Protein AF-A0A8S2XAW3-F1 (afdb_monomer_lite)

Foldseek 3Di:
DLFVLLCVLQVHFQKAWFAADDDPPDFFWDDDDCVVVVDPPCCVVVPRTGGRTDIDGALVQLVVFFFDAFQPAQDQQDGPNTGTQWRGCQSVNFRNQASDYPCCVVVVVDVGRPRDDDQFDQDPVQVVQNPDDAHFQPVQLVVCVVVVNDPSNSRSVRRNVSDDDSDDDPCNVVPPDDDPDDDDGHHDDPDPVVSVVSVVVVVVVVVCCVVQVWDWHHHVVLVRVQSVLSGGPPSVPDNDHDTDPGTHD

Radius of gyration: 20.84 Å; chains: 1; bounding box: 46×50×53 Å

pLDDT: mean 81.11, std 12.77, range [35.34, 96.44]

InterPro domains:
  IPR004308 Glutamate-cysteine ligase catalytic subunit [PF03074] (70-187)
  IPR004308 Glutamate-cysteine ligase catalytic subunit [PTHR11164] (70-187)
  IPR014746 Glutamine synthetase/guanido kinase, catalytic domain [SSF55931] (69-234)

Sequence (249 aa):
FLNKNVIERRQSKVSANVPIMKDFNTKDTFTDDFSSYGIENWQNYLLNLRDNYIHLDSSSISWGCCCLQLSLTTACPIWRGYLSNVDRRWNILSQTTDDRTKEEIENNVLHSSRYSSVSCYLSQTSQIYNDIKINIDHEVYQTLINNDCPEGVDRHFAHLFLRDPLYVTDEQVYPTGDDPSATYAFEFQITYFENAAFTVFLSLLTRAILSYKIDLRMSISLVNQNMERAQIRSTIQQSKFHFPTTIFH

Structure (mmCIF, N/CA/C/O backbone):
data_AF-A0A8S2XAW3-F1
#
_entry.id   AF-A0A8S2XAW3-F1
#
loop_
_atom_site.group_PDB
_atom_site.id
_atom_site.type_symbol
_atom_site.label_atom_id
_atom_site.label_alt_id
_atom_site.label_comp_id
_atom_site.label_asym_id
_atom_site.label_entity_id
_atom_site.label_seq_id
_atom_site.pdbx_PDB_ins_code
_atom_site.Cartn_x
_atom_site.Cartn_y
_atom_site.Cartn_z
_atom_site.occupancy
_atom_site.B_iso_or_equiv
_atom_site.auth_seq_id
_atom_site.auth_comp_id
_atom_site.auth_asym_id
_atom_site.auth_atom_id
_atom_site.pdbx_PDB_model_num
ATOM 1 N N . PHE A 1 1 ? -0.718 16.723 -14.297 1.00 72.50 1 PHE A N 1
ATOM 2 C CA . PHE A 1 1 ? -0.659 17.375 -12.974 1.00 72.50 1 PHE A CA 1
ATOM 3 C C . PHE A 1 1 ? -0.003 16.462 -11.948 1.00 72.50 1 PHE A C 1
ATOM 5 O O . PHE A 1 1 ? 1.206 16.556 -11.828 1.00 72.50 1 PHE A O 1
ATOM 12 N N . LEU A 1 2 ? -0.700 15.497 -11.333 1.00 76.06 2 LEU A N 1
ATOM 13 C CA . LEU A 1 2 ? -0.181 14.731 -10.183 1.00 76.06 2 LEU A CA 1
ATOM 14 C C . LEU A 1 2 ? 1.255 14.161 -10.325 1.00 76.06 2 LEU A C 1
ATOM 16 O O . LEU A 1 2 ? 2.067 14.390 -9.439 1.00 76.06 2 LEU A O 1
ATOM 20 N N . ASN A 1 3 ? 1.620 13.508 -11.442 1.00 80.25 3 ASN A N 1
ATOM 21 C CA . ASN A 1 3 ? 2.993 12.993 -11.662 1.00 80.25 3 ASN A CA 1
ATOM 22 C C . ASN A 1 3 ? 4.065 14.103 -11.636 1.00 80.25 3 ASN A C 1
ATOM 24 O O . ASN A 1 3 ? 5.153 13.906 -11.108 1.00 80.25 3 ASN A O 1
ATOM 28 N N . LYS A 1 4 ? 3.751 15.282 -12.191 1.00 84.81 4 LYS A N 1
ATOM 29 C CA . LYS A 1 4 ? 4.641 16.451 -12.173 1.00 84.81 4 LYS A CA 1
ATOM 30 C C . LYS A 1 4 ? 4.826 16.937 -10.733 1.00 84.81 4 LYS A C 1
ATOM 32 O O . LYS A 1 4 ? 5.956 17.064 -10.285 1.00 84.81 4 LYS A O 1
ATOM 37 N N . ASN A 1 5 ? 3.725 17.099 -10.003 1.00 87.69 5 ASN A N 1
ATOM 38 C CA . ASN A 1 5 ? 3.726 17.616 -8.636 1.00 87.69 5 ASN A CA 1
ATOM 39 C C . ASN A 1 5 ? 4.442 16.659 -7.656 1.00 87.69 5 ASN A C 1
ATOM 41 O O . ASN A 1 5 ? 5.155 17.124 -6.773 1.00 87.69 5 ASN A O 1
ATOM 45 N N . VAL A 1 6 ? 4.329 15.333 -7.847 1.00 88.38 6 VAL A N 1
ATOM 46 C CA . VAL A 1 6 ? 5.141 14.330 -7.124 1.00 88.38 6 VAL A CA 1
ATOM 47 C C . VAL A 1 6 ? 6.634 14.563 -7.370 1.00 88.38 6 VAL A C 1
ATOM 49 O O . VAL A 1 6 ? 7.395 14.645 -6.414 1.00 88.38 6 VAL A O 1
ATOM 52 N N . ILE A 1 7 ? 7.057 14.684 -8.634 1.00 88.25 7 ILE A N 1
ATOM 53 C CA . ILE A 1 7 ? 8.473 14.855 -9.005 1.00 88.25 7 ILE A CA 1
ATOM 54 C C . ILE A 1 7 ? 9.030 16.190 -8.488 1.00 88.25 7 ILE A C 1
ATOM 56 O O . ILE A 1 7 ? 10.146 16.224 -7.970 1.00 88.25 7 ILE A O 1
ATOM 60 N N . GLU A 1 8 ? 8.252 17.270 -8.597 1.00 90.81 8 GLU A N 1
ATOM 61 C CA . GLU A 1 8 ? 8.615 18.598 -8.092 1.00 90.81 8 GLU A CA 1
ATOM 62 C C . GLU A 1 8 ? 8.743 18.597 -6.566 1.00 90.81 8 GLU A C 1
ATOM 64 O O . GLU A 1 8 ? 9.782 19.012 -6.059 1.00 90.81 8 GLU A O 1
ATOM 69 N N . ARG A 1 9 ? 7.770 18.047 -5.822 1.00 92.44 9 ARG A N 1
ATOM 70 C CA . ARG A 1 9 ? 7.875 17.915 -4.357 1.00 92.44 9 ARG A CA 1
ATOM 71 C C . ARG A 1 9 ? 9.089 17.075 -3.953 1.00 92.44 9 ARG A C 1
ATOM 73 O O . ARG A 1 9 ? 9.882 17.498 -3.119 1.00 92.44 9 ARG A O 1
ATOM 80 N N . ARG A 1 10 ? 9.261 15.907 -4.578 1.00 91.00 10 ARG A N 1
ATOM 81 C CA . ARG A 1 10 ? 10.338 14.943 -4.293 1.00 91.00 10 ARG A CA 1
ATOM 82 C C . ARG A 1 10 ? 11.734 15.449 -4.701 1.00 91.00 10 ARG A C 1
ATOM 84 O O . ARG A 1 10 ? 12.735 14.807 -4.371 1.00 91.00 10 ARG A O 1
ATOM 91 N N . GLN A 1 11 ? 11.822 16.545 -5.466 1.00 90.19 11 GLN A N 1
ATOM 92 C CA . GLN A 1 11 ? 13.054 17.069 -6.083 1.00 90.19 11 GLN A CA 1
ATOM 93 C C . GLN A 1 11 ? 13.818 16.018 -6.919 1.00 90.19 11 GLN A C 1
ATOM 95 O O . GLN A 1 11 ? 15.031 16.093 -7.115 1.00 90.19 11 GLN A O 1
ATOM 100 N N . SER A 1 12 ? 13.121 14.972 -7.369 1.00 87.50 12 SER A N 1
ATOM 101 C CA . SER A 1 12 ? 13.689 13.823 -8.075 1.00 87.50 12 SER A CA 1
ATOM 102 C C . SER A 1 12 ? 12.580 12.972 -8.689 1.00 87.50 12 SER A C 1
ATOM 104 O O . SER A 1 12 ? 11.421 13.045 -8.280 1.00 87.50 12 SER A O 1
ATOM 106 N N . LYS A 1 13 ? 12.921 12.123 -9.665 1.00 86.44 13 LYS A N 1
ATOM 107 C CA . LYS A 1 13 ? 11.990 11.081 -10.110 1.00 86.44 13 LYS A CA 1
ATOM 108 C C . LYS A 1 13 ? 11.718 10.082 -8.984 1.00 86.44 13 LYS A C 1
ATOM 110 O O . LYS A 1 13 ? 12.584 9.792 -8.154 1.00 86.44 13 LYS A O 1
ATOM 115 N N . VAL A 1 14 ? 10.519 9.512 -9.008 1.00 88.69 14 VAL A N 1
ATOM 116 C CA . VAL A 1 14 ? 10.217 8.286 -8.265 1.00 88.69 14 VAL A CA 1
ATOM 117 C C . VAL A 1 14 ? 11.086 7.143 -8.794 1.00 88.69 14 VAL A C 1
ATOM 119 O O . VAL A 1 14 ? 11.523 7.159 -9.944 1.00 88.69 14 VAL A O 1
ATOM 122 N N . SER A 1 15 ? 11.366 6.155 -7.952 1.00 88.12 15 SER A N 1
ATOM 123 C CA . SER A 1 15 ? 12.200 5.011 -8.317 1.00 88.12 15 SER A CA 1
ATOM 124 C C . SER A 1 15 ? 11.648 3.775 -7.629 1.00 88.12 15 SER A C 1
ATOM 126 O O . SER A 1 15 ? 11.735 3.656 -6.407 1.00 88.12 15 SER A O 1
ATOM 128 N N . ALA A 1 16 ? 11.058 2.875 -8.410 1.00 89.50 16 ALA A N 1
ATOM 129 C CA . ALA A 1 16 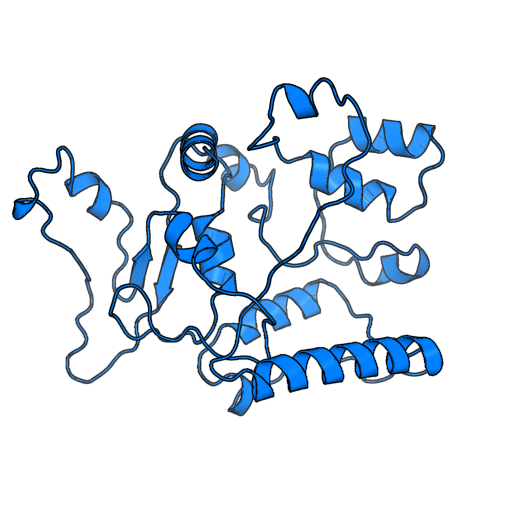? 10.613 1.575 -7.940 1.00 89.50 16 ALA A CA 1
ATOM 130 C C . ALA A 1 16 ? 11.467 0.474 -8.563 1.00 89.50 16 ALA A C 1
ATOM 132 O O . ALA A 1 16 ? 11.720 0.465 -9.767 1.00 89.50 16 ALA A O 1
ATOM 133 N N . ASN A 1 17 ? 11.906 -0.459 -7.723 1.00 89.25 17 ASN A N 1
ATOM 134 C CA . ASN A 1 17 ? 12.738 -1.582 -8.129 1.00 89.25 17 ASN A CA 1
ATOM 135 C C . ASN A 1 17 ? 11.952 -2.878 -7.923 1.00 89.25 17 ASN A C 1
ATOM 137 O O . ASN A 1 17 ? 11.672 -3.266 -6.788 1.00 89.25 17 ASN A O 1
ATOM 141 N N . VAL A 1 18 ? 11.584 -3.543 -9.019 1.00 89.44 18 VAL A N 1
ATOM 142 C CA . VAL A 1 18 ? 10.809 -4.793 -8.992 1.00 89.44 18 VAL A CA 1
ATOM 143 C C . VAL A 1 18 ? 11.758 -5.980 -9.163 1.00 89.44 18 VAL A C 1
ATOM 145 O O . VAL A 1 18 ? 12.447 -6.023 -10.180 1.00 89.44 18 VAL A O 1
ATOM 148 N N . PRO A 1 19 ? 11.834 -6.945 -8.228 1.00 90.19 19 PRO A N 1
ATOM 149 C CA . PRO A 1 19 ? 12.707 -8.108 -8.385 1.00 90.19 19 PRO A CA 1
ATOM 150 C C . PRO A 1 19 ? 12.375 -8.873 -9.671 1.00 90.19 19 PRO A C 1
ATOM 152 O O . PRO A 1 19 ? 11.212 -9.224 -9.883 1.00 90.19 19 PRO A O 1
ATOM 155 N N . ILE A 1 20 ? 13.364 -9.157 -10.523 1.00 90.06 20 ILE A N 1
ATOM 156 C CA . ILE A 1 20 ? 13.131 -9.926 -11.754 1.00 90.06 20 ILE A CA 1
ATOM 157 C C . ILE A 1 20 ? 13.078 -11.435 -11.478 1.00 90.06 20 ILE A C 1
ATOM 159 O O . ILE A 1 20 ? 13.762 -11.945 -10.587 1.00 90.06 20 ILE A O 1
ATOM 163 N N . MET A 1 21 ? 12.290 -12.177 -12.258 1.00 89.19 21 MET A N 1
ATOM 164 C CA . MET A 1 21 ? 12.351 -13.635 -12.261 1.00 89.19 21 MET A CA 1
ATOM 165 C C . MET A 1 21 ? 13.637 -14.118 -12.939 1.00 89.19 21 MET A C 1
ATOM 167 O O . MET A 1 21 ? 13.888 -13.833 -14.111 1.00 89.19 21 MET A O 1
ATOM 171 N N . LYS A 1 22 ? 14.434 -14.906 -12.213 1.00 89.81 22 LYS A N 1
ATOM 172 C CA . LYS A 1 22 ? 15.586 -15.613 -12.776 1.00 89.81 22 LYS A CA 1
ATOM 173 C C . LYS A 1 22 ? 15.155 -16.896 -13.480 1.00 89.81 22 LYS A C 1
ATOM 175 O O . LYS A 1 22 ? 14.466 -17.730 -12.900 1.00 89.81 22 LYS A O 1
ATOM 180 N N . ASP A 1 23 ? 15.600 -17.008 -14.722 1.00 90.31 23 ASP A N 1
ATOM 181 C CA . ASP A 1 23 ? 15.455 -18.125 -15.650 1.00 90.31 23 ASP A CA 1
ATOM 182 C C . ASP A 1 23 ? 16.822 -18.339 -16.342 1.00 90.31 23 ASP A C 1
ATOM 184 O O . ASP A 1 23 ? 17.732 -17.520 -16.173 1.00 90.31 23 ASP A O 1
ATOM 188 N N . PHE A 1 24 ? 16.988 -19.409 -17.123 1.00 90.88 24 PHE A N 1
ATOM 189 C CA . PHE A 1 24 ? 18.272 -19.882 -17.671 1.00 90.88 24 PHE A CA 1
ATOM 190 C C . PHE A 1 24 ? 19.115 -18.825 -18.406 1.00 90.88 24 PHE A C 1
ATOM 192 O O . PHE A 1 24 ? 20.333 -18.965 -18.475 1.00 90.88 24 PHE A O 1
ATOM 199 N N . ASN A 1 25 ? 18.483 -17.791 -18.971 1.00 91.12 25 ASN A N 1
ATOM 200 C CA . ASN A 1 25 ? 19.144 -16.716 -19.718 1.00 91.12 25 ASN A CA 1
ATOM 201 C C . ASN A 1 25 ? 18.688 -15.308 -19.269 1.00 91.12 25 ASN A C 1
ATOM 203 O O . ASN A 1 25 ? 18.765 -14.345 -20.036 1.00 91.12 25 ASN A O 1
ATOM 207 N N . THR A 1 26 ? 18.170 -15.168 -18.042 1.00 87.56 26 THR A N 1
ATOM 208 C CA . THR A 1 26 ? 17.819 -13.850 -17.493 1.00 87.56 26 THR A CA 1
ATOM 209 C C . THR A 1 26 ? 19.094 -13.069 -17.186 1.00 87.56 26 THR A C 1
ATOM 211 O O . THR A 1 26 ? 19.856 -13.455 -16.302 1.00 87.56 26 THR A O 1
ATOM 214 N N . LYS A 1 27 ? 19.295 -11.933 -17.866 1.00 84.81 27 LYS A N 1
ATOM 215 C CA . LYS A 1 27 ? 20.404 -11.002 -17.594 1.00 84.81 27 LYS A CA 1
ATOM 216 C C . LYS A 1 27 ? 20.393 -10.511 -16.135 1.00 84.81 27 LYS A C 1
ATOM 218 O O . LYS A 1 27 ? 19.372 -10.569 -15.447 1.00 84.81 27 LYS A O 1
ATOM 223 N N . ASP A 1 28 ? 21.529 -10.019 -15.655 1.00 81.25 28 ASP A N 1
ATOM 224 C CA . ASP A 1 28 ? 21.619 -9.414 -14.320 1.00 81.25 28 ASP A CA 1
ATOM 225 C C . ASP A 1 28 ? 21.231 -7.934 -14.368 1.00 81.25 28 ASP A C 1
ATOM 227 O O . ASP A 1 28 ? 20.280 -7.529 -13.699 1.00 81.25 28 ASP A O 1
ATOM 231 N N . THR A 1 29 ? 21.882 -7.149 -15.225 1.00 75.06 29 THR A N 1
ATOM 232 C CA . THR A 1 29 ? 21.566 -5.730 -15.429 1.00 75.06 29 THR A CA 1
ATOM 233 C C . THR A 1 29 ? 20.588 -5.536 -16.591 1.00 75.06 29 THR A C 1
ATOM 235 O O . THR A 1 29 ? 20.800 -6.055 -17.691 1.00 75.06 29 THR A O 1
ATOM 238 N N . PHE A 1 30 ? 19.546 -4.732 -16.369 1.00 70.12 30 PHE A N 1
ATOM 239 C CA . PHE A 1 30 ? 18.600 -4.296 -17.399 1.00 70.12 30 PHE A CA 1
ATOM 240 C C . PHE A 1 30 ? 18.800 -2.809 -17.664 1.00 70.12 30 PHE A C 1
ATOM 242 O O . PHE A 1 30 ? 18.294 -1.960 -16.934 1.00 70.12 30 PHE A O 1
ATOM 249 N N . THR A 1 31 ? 19.579 -2.510 -18.700 1.00 69.38 31 THR A N 1
ATOM 250 C CA . THR A 1 31 ? 19.738 -1.165 -19.252 1.00 69.38 31 THR A CA 1
ATOM 251 C C . THR A 1 31 ? 18.953 -1.052 -20.552 1.00 69.38 31 THR A C 1
ATOM 253 O O . THR A 1 31 ? 18.887 -1.996 -21.341 1.00 69.38 31 THR A O 1
ATOM 256 N N . ASP A 1 32 ? 18.397 0.128 -20.795 1.00 67.94 32 ASP A N 1
ATOM 257 C CA . ASP A 1 32 ? 17.846 0.506 -22.089 1.00 67.94 32 ASP A CA 1
ATOM 258 C C . ASP A 1 32 ? 18.767 1.551 -22.714 1.00 67.94 32 ASP A C 1
ATOM 260 O O . ASP A 1 32 ? 19.126 2.540 -22.069 1.00 67.94 32 ASP A O 1
ATOM 264 N N . ASP A 1 33 ? 19.149 1.340 -23.971 1.00 69.88 33 ASP A N 1
ATOM 265 C CA . ASP A 1 33 ? 19.891 2.340 -24.729 1.00 69.88 33 ASP A CA 1
ATOM 266 C C . ASP A 1 33 ? 18.919 3.341 -25.365 1.00 69.88 33 ASP A C 1
ATOM 268 O O . ASP A 1 33 ? 18.385 3.147 -26.462 1.00 69.88 33 ASP A O 1
ATOM 272 N N . PHE A 1 34 ? 18.690 4.434 -24.643 1.00 73.75 34 PHE A N 1
ATOM 273 C CA . PHE A 1 34 ? 17.835 5.525 -25.093 1.00 73.75 34 PHE A CA 1
ATOM 274 C C . PHE A 1 34 ? 18.527 6.499 -26.063 1.00 73.75 34 PHE A C 1
ATOM 276 O O . PHE A 1 34 ? 17.873 7.435 -26.529 1.00 73.75 34 PHE A O 1
ATOM 283 N N . SER A 1 35 ? 19.807 6.295 -26.413 1.00 75.00 35 SER A N 1
ATOM 284 C CA . SER A 1 35 ? 20.525 7.171 -27.357 1.00 75.00 35 SER A CA 1
ATOM 285 C C . SER A 1 35 ? 19.816 7.270 -28.715 1.00 75.00 35 SER A C 1
ATOM 287 O O . SER A 1 35 ? 19.731 8.349 -29.302 1.00 75.00 35 SER A O 1
ATOM 289 N N . SER A 1 36 ? 19.210 6.164 -29.153 1.00 75.94 36 SER A N 1
ATOM 290 C CA . SER A 1 36 ? 18.411 6.046 -30.379 1.00 75.94 36 SER A CA 1
ATOM 291 C C . SER A 1 36 ? 17.129 6.895 -30.403 1.00 75.94 36 SER A C 1
ATOM 293 O O . SER A 1 36 ? 16.606 7.163 -31.482 1.00 75.94 36 SER A O 1
ATOM 295 N N . TYR A 1 37 ? 16.639 7.358 -29.247 1.00 76.31 37 TYR A N 1
ATOM 296 C CA . TYR A 1 37 ? 15.411 8.157 -29.122 1.00 76.31 37 TYR A CA 1
ATOM 297 C C . TYR A 1 37 ? 15.671 9.669 -29.002 1.00 76.31 37 TYR A C 1
ATOM 299 O O . TYR A 1 37 ? 14.725 10.434 -28.826 1.00 76.31 37 TYR A O 1
ATOM 307 N N . GLY A 1 38 ? 16.932 10.117 -29.072 1.00 76.19 38 GLY A N 1
ATOM 308 C CA . GLY A 1 38 ? 17.282 11.543 -29.002 1.00 76.19 38 GLY A CA 1
ATOM 309 C C . GLY A 1 38 ? 17.002 12.205 -27.645 1.00 76.19 38 GLY A C 1
ATOM 310 O O . GLY A 1 38 ? 16.865 13.423 -27.574 1.00 76.19 38 GLY A O 1
ATOM 311 N N . ILE A 1 39 ? 16.891 11.419 -26.569 1.00 75.06 39 ILE A N 1
ATOM 312 C CA . ILE A 1 39 ? 16.600 11.923 -25.222 1.00 75.06 39 ILE A CA 1
ATOM 313 C C . ILE A 1 39 ? 17.877 12.518 -24.612 1.00 75.06 39 ILE A C 1
ATOM 315 O O . ILE A 1 39 ? 18.838 11.801 -24.328 1.00 75.06 39 ILE A O 1
ATOM 319 N N . GLU A 1 40 ? 17.884 13.829 -24.366 1.00 74.69 40 GLU A N 1
ATOM 320 C CA . GLU A 1 40 ? 18.975 14.484 -23.638 1.00 74.69 40 GLU A CA 1
ATOM 321 C C . GLU A 1 40 ? 19.095 13.955 -22.201 1.00 74.69 40 GLU A C 1
ATOM 323 O O . GLU A 1 40 ? 18.100 13.686 -21.524 1.00 74.69 40 GLU A O 1
ATOM 328 N N . ASN A 1 41 ? 20.334 13.833 -21.716 1.00 73.81 41 ASN A N 1
ATOM 329 C CA . ASN A 1 41 ? 20.660 13.350 -20.369 1.00 73.81 41 ASN A CA 1
ATOM 330 C C . ASN A 1 41 ? 20.061 11.970 -20.024 1.00 73.81 41 ASN A C 1
ATOM 332 O O . ASN A 1 41 ? 19.798 11.674 -18.855 1.00 73.81 41 ASN A O 1
ATOM 336 N N . TRP A 1 42 ? 19.857 11.098 -21.020 1.00 73.38 42 TRP A N 1
ATOM 337 C CA . TRP A 1 42 ? 19.308 9.755 -20.810 1.00 73.38 42 TRP A CA 1
ATOM 338 C C . TRP A 1 42 ? 20.147 8.885 -19.855 1.00 73.38 42 TRP A C 1
ATOM 340 O O . TRP A 1 42 ? 19.617 7.981 -19.214 1.00 73.38 42 TRP A O 1
ATOM 350 N N . GLN A 1 43 ? 21.431 9.197 -19.669 1.00 74.81 43 GLN A N 1
ATOM 351 C CA . GLN A 1 43 ? 22.295 8.540 -18.686 1.00 74.81 43 GLN A CA 1
ATOM 352 C C . GLN A 1 43 ? 21.789 8.720 -17.243 1.00 74.81 43 GLN A C 1
ATOM 354 O O . GLN A 1 43 ? 22.025 7.856 -16.403 1.00 74.81 43 GLN A O 1
ATOM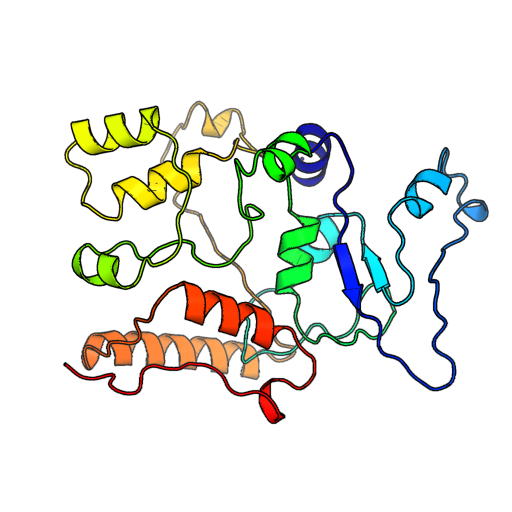 359 N N . ASN A 1 44 ? 21.018 9.777 -16.948 1.00 74.19 44 ASN A N 1
ATOM 360 C CA . ASN A 1 44 ? 20.409 9.974 -15.627 1.00 74.19 44 ASN A CA 1
ATOM 361 C C . ASN A 1 44 ? 19.376 8.889 -15.274 1.00 74.19 44 ASN A C 1
ATOM 363 O O . ASN A 1 44 ? 19.106 8.662 -14.095 1.00 74.19 44 ASN A O 1
ATOM 367 N N . TYR A 1 45 ? 18.826 8.185 -16.270 1.00 68.75 45 TYR A N 1
ATOM 368 C CA . TYR A 1 45 ? 17.944 7.035 -16.056 1.00 68.75 45 TYR A CA 1
ATOM 369 C C . TYR A 1 45 ? 18.725 5.812 -15.544 1.00 68.75 45 TYR A C 1
ATOM 371 O O . TYR A 1 45 ? 18.153 4.960 -14.872 1.00 68.75 45 TYR A O 1
ATOM 379 N N . LEU A 1 46 ? 20.042 5.753 -15.789 1.00 72.06 46 LEU A N 1
ATOM 380 C CA . LEU A 1 46 ? 20.908 4.665 -15.332 1.00 72.06 46 LEU A CA 1
ATOM 381 C C . LEU A 1 46 ? 21.270 4.776 -13.839 1.00 72.06 46 LEU A C 1
ATOM 383 O O . LEU A 1 46 ? 21.556 3.766 -13.204 1.00 72.06 46 LEU A O 1
ATOM 387 N N . LEU A 1 47 ? 21.220 5.984 -13.258 1.00 74.56 47 LEU A N 1
ATOM 388 C CA . LEU A 1 47 ? 21.676 6.275 -11.886 1.00 74.56 47 LEU A CA 1
ATOM 389 C C . LEU A 1 47 ? 20.943 5.489 -10.788 1.00 74.56 47 LEU A C 1
ATOM 391 O O . LEU A 1 47 ? 21.475 5.321 -9.694 1.00 74.56 47 LEU A O 1
ATOM 395 N N . ASN A 1 48 ? 19.714 5.050 -11.062 1.00 76.25 48 ASN A N 1
ATOM 396 C CA . ASN A 1 48 ? 18.863 4.341 -10.107 1.00 76.25 48 ASN A CA 1
ATOM 397 C C . ASN A 1 48 ? 18.695 2.848 -10.431 1.00 76.25 48 ASN A C 1
ATOM 399 O O . ASN A 1 48 ? 17.935 2.168 -9.736 1.00 76.25 48 ASN A O 1
ATOM 403 N N . LEU A 1 49 ? 19.375 2.343 -11.467 1.00 80.50 49 LEU A N 1
ATOM 404 C CA . LEU A 1 49 ? 19.330 0.929 -11.822 1.00 80.50 49 LEU A CA 1
ATOM 405 C C . LEU A 1 49 ? 19.981 0.073 -10.734 1.00 80.50 49 LEU A C 1
ATOM 407 O O . LEU A 1 49 ? 20.954 0.467 -10.090 1.00 80.50 49 LEU A O 1
ATOM 411 N N . ARG A 1 50 ? 19.434 -1.127 -10.548 1.00 85.06 50 ARG A N 1
ATOM 412 C CA . ARG A 1 50 ? 19.960 -2.143 -9.638 1.00 85.06 50 ARG A CA 1
ATOM 413 C C . ARG A 1 50 ? 19.979 -3.479 -10.355 1.00 85.06 50 ARG A C 1
ATOM 415 O O . ARG A 1 50 ? 18.973 -3.873 -10.946 1.00 85.06 50 ARG A O 1
ATOM 422 N N . ASP A 1 51 ? 21.093 -4.192 -10.260 1.00 87.94 51 ASP A N 1
ATOM 423 C CA . ASP A 1 51 ? 21.192 -5.541 -10.808 1.00 87.94 51 ASP A CA 1
ATOM 424 C C . ASP A 1 51 ? 20.124 -6.445 -10.193 1.00 87.94 51 ASP A C 1
ATOM 426 O O . ASP A 1 51 ? 19.914 -6.455 -8.977 1.00 87.94 51 ASP A O 1
ATOM 430 N N . ASN A 1 52 ? 19.482 -7.246 -11.042 1.00 89.00 52 ASN A N 1
ATOM 431 C CA . ASN A 1 52 ? 18.372 -8.146 -10.727 1.00 89.00 52 ASN A CA 1
ATOM 432 C C . ASN A 1 52 ? 17.022 -7.455 -10.456 1.00 89.00 52 ASN A C 1
ATOM 434 O O . ASN A 1 52 ? 16.087 -8.114 -9.990 1.00 89.00 52 ASN A O 1
ATOM 438 N N . TYR A 1 53 ? 16.884 -6.166 -10.786 1.00 89.88 53 TYR A N 1
ATOM 439 C CA . TYR A 1 53 ? 15.619 -5.437 -10.687 1.00 89.88 53 TYR A CA 1
ATOM 440 C C . TYR A 1 53 ? 15.192 -4.823 -12.024 1.00 89.88 53 TYR A C 1
ATOM 442 O O . TYR A 1 53 ? 15.992 -4.275 -12.778 1.00 89.88 53 TYR A O 1
ATOM 450 N N . ILE A 1 54 ? 13.887 -4.870 -12.279 1.00 88.25 54 ILE A N 1
ATOM 451 C CA . ILE A 1 54 ? 13.212 -4.075 -13.300 1.00 88.25 54 ILE A CA 1
ATOM 452 C C . ILE A 1 54 ? 12.996 -2.689 -12.686 1.00 88.25 54 ILE A C 1
ATOM 454 O O . ILE A 1 54 ? 12.270 -2.550 -11.697 1.00 88.25 54 ILE A O 1
ATOM 458 N N . HIS A 1 55 ? 13.646 -1.670 -13.245 1.00 88.31 55 HIS A N 1
ATOM 459 C CA . HIS A 1 55 ? 13.505 -0.287 -12.790 1.00 88.31 55 HIS A CA 1
ATOM 460 C C . HIS A 1 55 ? 12.297 0.398 -13.436 1.00 88.31 55 HIS A C 1
ATOM 462 O O . HIS A 1 55 ? 12.069 0.260 -14.642 1.00 88.31 55 HIS A O 1
ATOM 468 N N . LEU A 1 56 ? 11.530 1.125 -12.620 1.00 87.12 56 LEU A N 1
ATOM 469 C CA . LEU A 1 56 ? 10.347 1.891 -13.012 1.00 87.12 56 LEU A CA 1
ATOM 470 C C . LEU A 1 56 ? 10.449 3.310 -12.422 1.00 87.12 56 LEU A C 1
ATOM 472 O O . LEU A 1 56 ? 10.592 3.469 -11.208 1.00 87.12 56 LEU A O 1
ATOM 476 N N . ASP A 1 57 ? 10.347 4.340 -13.265 1.00 84.94 57 ASP A N 1
ATOM 477 C CA . ASP A 1 57 ? 10.678 5.736 -12.921 1.00 84.94 57 ASP A CA 1
ATOM 478 C C . ASP A 1 57 ? 9.489 6.721 -13.005 1.00 84.94 57 ASP A C 1
ATOM 480 O O . ASP A 1 57 ? 9.675 7.940 -12.986 1.00 84.94 57 ASP A O 1
ATOM 484 N N . SER A 1 58 ? 8.258 6.206 -13.115 1.00 82.94 58 SER A N 1
ATOM 485 C CA . SER A 1 58 ? 7.047 6.998 -13.375 1.00 82.94 58 SER A CA 1
ATOM 486 C C . SER A 1 58 ? 5.847 6.517 -12.557 1.00 82.94 58 SER A C 1
ATOM 488 O O . SER A 1 58 ? 5.491 5.338 -12.600 1.00 82.94 58 SER A O 1
ATOM 490 N N . SER A 1 59 ? 5.155 7.443 -11.880 1.00 77.81 59 SER A N 1
ATOM 491 C CA . SER A 1 59 ? 3.930 7.160 -11.110 1.00 77.81 59 SER A CA 1
ATOM 492 C C . SER A 1 59 ? 2.795 6.598 -11.969 1.00 77.81 59 SER A C 1
ATOM 494 O O . SER A 1 59 ? 1.979 5.801 -11.503 1.00 77.81 59 SER A O 1
ATOM 496 N N . SER A 1 60 ? 2.782 6.954 -13.257 1.00 74.81 60 SER A N 1
ATOM 497 C CA . SER A 1 60 ? 1.771 6.507 -14.224 1.00 74.81 60 SER A CA 1
ATOM 498 C C . SER A 1 60 ? 1.739 4.984 -14.385 1.00 74.81 60 SER A C 1
ATOM 500 O O . SER A 1 60 ? 0.680 4.427 -14.658 1.00 74.81 60 SER A O 1
ATOM 502 N N . ILE A 1 61 ? 2.876 4.305 -14.175 1.00 73.44 61 ILE A N 1
ATOM 503 C CA . ILE A 1 61 ? 2.995 2.846 -14.308 1.00 73.44 61 ILE A CA 1
ATOM 504 C C . ILE A 1 61 ? 2.104 2.125 -13.285 1.00 73.44 61 ILE A C 1
ATOM 506 O O . ILE A 1 61 ? 1.505 1.108 -13.616 1.00 73.44 61 ILE A O 1
ATOM 510 N N . SER A 1 62 ? 1.953 2.681 -12.078 1.00 69.12 62 SER A N 1
ATOM 511 C CA . SER A 1 62 ? 1.144 2.072 -11.011 1.00 69.12 62 SER A CA 1
ATOM 512 C C . SER A 1 62 ? -0.265 2.644 -10.892 1.00 69.12 62 SER A C 1
ATOM 514 O O . SER A 1 62 ? -1.163 1.944 -10.420 1.00 69.12 62 SER A O 1
ATOM 516 N N . TRP A 1 63 ? -0.486 3.892 -11.320 1.00 66.12 63 TRP A N 1
ATOM 517 C CA . TRP A 1 63 ? -1.839 4.443 -11.475 1.00 66.12 63 TRP A CA 1
ATOM 518 C C . TRP A 1 63 ? -2.592 3.809 -12.653 1.00 66.12 63 TRP A C 1
ATOM 520 O O . TRP A 1 63 ? -3.814 3.724 -12.608 1.00 66.12 63 TRP A O 1
ATOM 530 N N . GLY A 1 64 ? -1.879 3.296 -13.663 1.00 58.50 64 GLY A N 1
ATOM 531 C CA . GLY A 1 64 ? -2.459 2.492 -14.742 1.00 58.50 64 GLY A CA 1
ATOM 532 C C . GLY A 1 64 ? -2.914 1.083 -14.328 1.00 58.50 64 GLY A C 1
ATOM 533 O O . GLY A 1 64 ? -3.573 0.405 -15.113 1.00 58.50 64 GLY A O 1
ATOM 534 N N . CYS A 1 65 ? -2.596 0.617 -13.114 1.00 64.75 65 CYS A N 1
ATOM 535 C CA . CYS A 1 65 ? -3.025 -0.700 -12.641 1.00 64.75 65 CYS A CA 1
ATOM 536 C C . CYS A 1 65 ? -4.485 -0.681 -12.142 1.00 64.75 65 CYS A C 1
ATOM 538 O O . CYS A 1 65 ? -4.802 -0.071 -11.118 1.00 64.75 65 CYS A O 1
ATOM 540 N N . CYS A 1 66 ? -5.358 -1.404 -12.848 1.00 56.44 66 CYS A N 1
ATOM 541 C CA . CYS A 1 66 ? -6.789 -1.573 -12.556 1.00 56.44 66 CYS A CA 1
ATOM 542 C C . CYS A 1 66 ? -7.071 -2.441 -11.304 1.00 56.44 66 CYS A C 1
ATOM 544 O O . CYS A 1 66 ? -6.180 -3.125 -10.810 1.00 56.44 66 CYS A O 1
ATOM 546 N N . CYS A 1 67 ? -8.299 -2.400 -10.750 1.00 58.59 67 CYS A N 1
ATOM 547 C CA . CYS A 1 67 ? -8.476 -2.095 -9.326 1.00 58.59 67 CYS A CA 1
ATOM 548 C C . CYS A 1 67 ? -9.591 -2.736 -8.377 1.00 58.59 67 CYS A C 1
ATOM 550 O O . CYS A 1 67 ? -10.365 -1.963 -7.820 1.00 58.59 67 CYS A O 1
ATOM 552 N N . LEU A 1 68 ? -9.624 -4.049 -8.008 1.00 49.81 68 LEU A N 1
ATOM 553 C CA . LEU A 1 68 ? -10.489 -4.688 -6.946 1.00 49.81 68 LEU A CA 1
ATOM 554 C C . LEU A 1 68 ? -9.929 -5.336 -5.606 1.00 49.81 68 LEU A C 1
ATOM 556 O O . LEU A 1 68 ? -10.614 -5.144 -4.605 1.00 49.81 68 LEU A O 1
ATOM 560 N N . GLN A 1 69 ? -8.761 -6.013 -5.444 1.00 50.31 69 GLN A N 1
ATOM 561 C CA . GLN A 1 69 ? -8.215 -6.400 -4.080 1.00 50.31 69 GLN A CA 1
ATOM 562 C C . GLN A 1 69 ? -6.681 -6.713 -4.006 1.00 50.31 69 GLN A C 1
ATOM 564 O O . GLN A 1 69 ? -6.086 -6.707 -5.067 1.00 50.31 69 GLN A O 1
ATOM 569 N N . LEU A 1 70 ? -6.023 -7.004 -2.842 1.00 55.97 70 LEU A N 1
ATOM 570 C CA . LEU A 1 70 ? -4.525 -7.125 -2.723 1.00 55.97 70 LEU A CA 1
ATOM 571 C C . LEU A 1 70 ? -3.861 -8.493 -2.389 1.00 55.97 70 LEU A C 1
ATOM 573 O O . LEU A 1 70 ? -2.716 -8.695 -2.777 1.00 55.97 70 LEU A O 1
ATOM 577 N N . SER A 1 71 ? -4.462 -9.415 -1.621 1.00 47.12 71 SER A N 1
ATOM 578 C CA . SER A 1 71 ? -3.765 -10.654 -1.171 1.00 47.12 71 SER A CA 1
ATOM 579 C C . SER A 1 71 ? -4.348 -11.961 -1.720 1.00 47.12 71 SER A C 1
ATOM 581 O O . SER A 1 71 ? -3.647 -12.972 -1.750 1.00 47.12 71 SER A O 1
ATOM 583 N N . LEU A 1 72 ? -5.578 -11.929 -2.247 1.00 48.19 72 LEU A N 1
ATOM 584 C CA . LEU A 1 72 ? -6.291 -13.085 -2.825 1.00 48.19 72 LEU A CA 1
ATOM 585 C C . LEU A 1 72 ? -6.369 -13.071 -4.369 1.00 48.19 72 LEU A C 1
ATOM 587 O O . LEU A 1 72 ? -6.791 -14.037 -4.986 1.00 48.19 72 LEU A O 1
ATOM 591 N N . THR A 1 73 ? -5.926 -11.978 -4.986 1.00 57.31 73 THR A N 1
ATOM 592 C CA . THR A 1 73 ? -6.224 -11.530 -6.366 1.00 57.31 73 THR A CA 1
ATOM 593 C C . THR A 1 73 ? -4.986 -11.411 -7.288 1.00 57.31 73 THR A C 1
ATOM 595 O O . THR A 1 73 ? -4.806 -10.380 -7.933 1.00 57.31 73 THR A O 1
ATOM 598 N N . THR A 1 74 ? -4.038 -12.362 -7.248 1.00 61.19 74 THR A N 1
ATOM 599 C CA . THR A 1 74 ? -2.695 -12.211 -7.875 1.00 61.19 74 THR A CA 1
ATOM 600 C C . THR A 1 74 ? -2.811 -11.956 -9.374 1.00 61.19 74 THR A C 1
ATOM 602 O O . THR A 1 74 ? -3.195 -12.862 -10.109 1.00 61.19 74 THR A O 1
ATOM 605 N N . ALA A 1 75 ? -2.453 -10.750 -9.823 1.00 68.06 75 ALA A N 1
ATOM 606 C CA . ALA A 1 75 ? -2.663 -10.322 -11.208 1.00 68.06 75 ALA A CA 1
ATOM 607 C C . ALA A 1 75 ? -1.517 -9.477 -11.804 1.00 68.06 75 ALA A C 1
ATOM 609 O O . ALA A 1 75 ? -1.621 -9.056 -12.953 1.00 68.06 75 ALA A O 1
ATOM 610 N N . CYS A 1 76 ? -0.422 -9.226 -11.068 1.00 75.81 76 CYS A N 1
ATOM 611 C CA . CYS A 1 76 ? 0.666 -8.343 -11.519 1.00 75.81 76 CYS A CA 1
ATOM 612 C C . CYS A 1 76 ? 2.069 -9.008 -11.565 1.00 75.81 76 CYS A C 1
ATOM 614 O O . CYS A 1 76 ? 2.997 -8.475 -10.953 1.00 75.81 76 CYS A O 1
ATOM 616 N N . PRO A 1 77 ? 2.265 -10.142 -12.277 1.00 83.56 77 PRO A N 1
ATOM 617 C CA . PRO A 1 77 ? 3.570 -10.805 -12.400 1.00 83.56 77 PRO A CA 1
ATOM 618 C C . PRO A 1 77 ? 4.463 -10.259 -13.533 1.00 83.56 77 PRO A C 1
ATOM 620 O O . PRO A 1 77 ? 5.581 -10.732 -13.707 1.00 83.56 77 PRO A O 1
ATOM 623 N N . ILE A 1 78 ? 3.991 -9.319 -14.360 1.00 84.56 78 ILE A N 1
ATOM 624 C CA . ILE A 1 78 ? 4.754 -8.788 -15.504 1.00 84.56 78 ILE A CA 1
ATOM 625 C C . ILE A 1 78 ? 4.852 -7.270 -15.389 1.00 84.56 78 ILE A C 1
ATOM 627 O O . ILE A 1 78 ? 3.837 -6.579 -15.321 1.00 84.56 78 ILE A O 1
ATOM 631 N N . TRP A 1 79 ? 6.079 -6.752 -15.430 1.00 83.00 79 TRP A N 1
ATOM 632 C CA . TRP A 1 79 ? 6.387 -5.327 -15.346 1.00 83.00 79 TRP A CA 1
ATOM 633 C C . TRP A 1 79 ? 7.309 -4.929 -16.488 1.00 83.00 79 TRP A C 1
ATOM 635 O O . TRP A 1 79 ? 8.367 -5.523 -16.681 1.00 83.00 79 TRP A O 1
ATOM 645 N N . ARG A 1 80 ? 6.914 -3.907 -17.259 1.00 82.25 80 ARG A N 1
ATOM 646 C CA . ARG A 1 80 ? 7.735 -3.336 -18.345 1.00 82.25 80 ARG A CA 1
ATOM 647 C C . ARG A 1 80 ? 8.218 -4.380 -19.379 1.00 82.25 80 ARG A C 1
ATOM 649 O O . ARG A 1 80 ? 9.299 -4.253 -19.937 1.00 82.25 80 ARG A O 1
ATOM 656 N N . GLY A 1 81 ? 7.414 -5.419 -19.624 1.00 84.00 81 GLY A N 1
ATOM 657 C CA . GLY A 1 81 ? 7.737 -6.528 -20.536 1.00 84.00 81 GLY A CA 1
ATOM 658 C C . GLY A 1 81 ? 8.575 -7.661 -19.926 1.00 84.00 81 GLY A C 1
ATOM 659 O O . GLY A 1 81 ? 8.803 -8.662 -20.598 1.00 84.00 81 GLY A O 1
ATOM 660 N N . TYR A 1 82 ? 8.986 -7.547 -18.661 1.00 85.31 82 TYR A N 1
ATOM 661 C CA . TYR A 1 82 ? 9.758 -8.557 -17.939 1.00 85.31 82 TYR A CA 1
ATOM 662 C C . TYR A 1 82 ? 8.902 -9.270 -16.886 1.00 85.31 82 TYR A C 1
ATOM 664 O O . TYR A 1 82 ? 8.047 -8.664 -16.241 1.00 85.31 82 TYR A O 1
ATOM 672 N N . LEU A 1 83 ? 9.158 -10.561 -16.688 1.00 88.56 83 LEU A N 1
ATOM 673 C CA . LEU A 1 83 ? 8.520 -11.381 -15.658 1.00 88.56 83 LEU A CA 1
ATOM 674 C C . LEU A 1 83 ? 9.193 -11.117 -14.300 1.00 88.56 83 LEU A C 1
ATOM 676 O O . LEU A 1 83 ? 10.414 -11.230 -14.180 1.00 88.56 83 LEU A O 1
ATOM 680 N N . SER A 1 84 ? 8.419 -10.739 -13.283 1.00 88.56 84 SER A N 1
ATOM 681 C CA . SER A 1 84 ? 8.915 -10.433 -11.938 1.00 88.56 84 SER A CA 1
ATOM 682 C C . SER A 1 84 ? 8.879 -11.638 -10.998 1.00 88.56 84 SER A C 1
ATOM 684 O O . SER A 1 84 ? 8.109 -12.578 -11.170 1.00 88.56 84 SER A O 1
ATOM 686 N N . ASN A 1 85 ? 9.692 -11.592 -9.942 1.00 86.62 85 ASN A N 1
ATOM 687 C CA . ASN A 1 85 ? 9.643 -12.527 -8.811 1.00 86.62 85 ASN A CA 1
ATOM 688 C C . ASN A 1 85 ? 8.688 -12.038 -7.694 1.00 86.62 85 ASN A C 1
ATOM 690 O O . ASN A 1 85 ? 8.866 -12.355 -6.517 1.00 86.62 85 ASN A O 1
ATOM 694 N N . VAL A 1 86 ? 7.690 -11.238 -8.074 1.00 84.62 86 VAL A N 1
ATOM 695 C CA . VAL A 1 86 ? 6.569 -10.755 -7.254 1.00 84.62 86 VAL A CA 1
ATOM 696 C C . VAL A 1 86 ? 5.306 -10.776 -8.115 1.00 84.62 86 VAL A C 1
ATOM 698 O O . VAL A 1 86 ? 5.389 -10.478 -9.306 1.00 84.62 86 VAL A O 1
ATOM 701 N N . ASP A 1 87 ? 4.157 -11.093 -7.515 1.00 77.56 87 ASP A N 1
ATOM 702 C CA . ASP A 1 87 ? 2.872 -11.260 -8.229 1.00 77.56 87 ASP A CA 1
ATOM 703 C C . ASP A 1 87 ? 1.883 -10.097 -7.972 1.00 77.56 87 ASP A C 1
ATOM 705 O O . ASP A 1 87 ? 0.717 -10.141 -8.384 1.00 77.56 87 ASP A O 1
ATOM 709 N N . ARG A 1 88 ? 2.336 -9.074 -7.233 1.00 77.56 88 ARG A N 1
ATOM 710 C CA . ARG A 1 88 ? 1.537 -8.000 -6.618 1.00 77.56 88 ARG A CA 1
ATOM 711 C C . ARG A 1 88 ? 2.082 -6.622 -6.926 1.00 77.56 88 ARG A C 1
ATOM 713 O O . ARG A 1 88 ? 3.292 -6.451 -7.049 1.00 77.56 88 ARG A O 1
ATOM 720 N N . ARG A 1 89 ? 1.197 -5.620 -6.959 1.00 81.31 89 ARG A N 1
ATOM 721 C CA . ARG A 1 89 ? 1.578 -4.233 -7.258 1.00 81.31 89 ARG A CA 1
ATOM 722 C C . ARG A 1 89 ? 1.884 -3.350 -6.056 1.00 81.31 89 ARG A C 1
ATOM 724 O O . ARG A 1 89 ? 2.385 -2.254 -6.271 1.00 81.31 89 ARG A O 1
ATOM 731 N N . TRP A 1 90 ? 1.568 -3.743 -4.819 1.00 82.88 90 TRP A N 1
ATOM 732 C CA . TRP A 1 90 ? 1.540 -2.804 -3.681 1.00 82.88 90 TRP A CA 1
ATOM 733 C C . TRP A 1 90 ? 2.864 -2.083 -3.451 1.00 82.88 90 TRP A C 1
ATOM 735 O O . TRP A 1 90 ? 2.895 -0.856 -3.382 1.00 82.88 90 TRP A O 1
ATOM 745 N N . ASN A 1 91 ? 3.966 -2.834 -3.396 1.00 84.88 91 ASN A N 1
ATOM 746 C CA . ASN A 1 91 ? 5.290 -2.248 -3.196 1.00 84.88 91 ASN A CA 1
ATOM 747 C C . ASN A 1 91 ? 5.703 -1.359 -4.374 1.00 84.88 91 ASN A C 1
ATOM 749 O O . ASN A 1 91 ? 6.437 -0.392 -4.178 1.00 84.88 91 ASN A O 1
ATOM 753 N N . ILE A 1 92 ? 5.239 -1.671 -5.586 1.00 87.38 92 ILE A N 1
ATOM 754 C CA . ILE A 1 92 ? 5.510 -0.885 -6.788 1.00 87.38 92 ILE A CA 1
ATOM 755 C C . ILE A 1 92 ? 4.694 0.408 -6.756 1.00 87.38 92 ILE A C 1
ATOM 757 O O . ILE A 1 92 ? 5.271 1.481 -6.910 1.00 87.38 92 ILE A O 1
ATOM 761 N N . LEU A 1 93 ? 3.393 0.339 -6.453 1.00 84.81 93 LEU A N 1
ATOM 762 C CA . LEU A 1 93 ? 2.542 1.504 -6.209 1.00 84.81 93 LEU A CA 1
ATOM 763 C C . LEU A 1 93 ? 3.188 2.411 -5.160 1.00 84.81 93 LEU A C 1
ATOM 765 O O . LEU A 1 93 ? 3.526 3.543 -5.480 1.00 84.81 93 LEU A O 1
ATOM 769 N N . SER A 1 94 ? 3.472 1.873 -3.973 1.00 88.19 94 SER A N 1
ATOM 770 C CA . SER A 1 94 ? 4.066 2.612 -2.860 1.00 88.19 94 SER A CA 1
ATOM 771 C C . SER A 1 94 ? 5.342 3.367 -3.258 1.00 88.19 94 SER A C 1
ATOM 773 O O . SER A 1 94 ? 5.425 4.570 -3.015 1.00 88.19 94 SER A O 1
ATOM 775 N N . GLN A 1 95 ? 6.292 2.707 -3.936 1.00 89.81 95 GLN A N 1
ATOM 776 C CA . GLN A 1 95 ? 7.539 3.326 -4.416 1.00 89.81 95 GLN A CA 1
ATOM 777 C C . GLN A 1 95 ? 7.317 4.345 -5.550 1.00 89.81 95 GLN A C 1
ATOM 779 O O . GLN A 1 95 ? 7.902 5.425 -5.543 1.00 89.81 95 GLN A O 1
ATOM 784 N N . THR A 1 96 ? 6.477 4.024 -6.538 1.00 87.94 96 THR A N 1
ATOM 785 C CA . THR A 1 96 ? 6.207 4.905 -7.695 1.00 87.94 96 THR A CA 1
ATOM 786 C C . THR A 1 96 ? 5.337 6.117 -7.355 1.00 87.94 96 THR A C 1
ATOM 788 O O . THR A 1 96 ? 5.245 7.035 -8.162 1.00 87.94 96 THR A O 1
ATOM 791 N N . THR A 1 97 ? 4.706 6.158 -6.184 1.00 86.12 97 THR A N 1
ATOM 792 C CA . THR A 1 97 ? 3.945 7.317 -5.687 1.00 86.12 97 THR A CA 1
ATOM 793 C C . THR A 1 97 ? 4.575 7.941 -4.443 1.00 86.12 97 THR A C 1
ATOM 795 O O . THR A 1 97 ? 3.905 8.694 -3.740 1.00 86.12 97 THR A O 1
ATOM 798 N N . ASP A 1 98 ? 5.821 7.581 -4.128 1.00 91.44 98 ASP A N 1
ATOM 799 C CA . ASP A 1 98 ? 6.541 8.104 -2.973 1.00 91.44 98 ASP A CA 1
ATOM 800 C C . ASP A 1 98 ? 7.012 9.533 -3.254 1.00 91.44 98 ASP A C 1
ATOM 802 O O . ASP A 1 98 ? 7.996 9.757 -3.957 1.00 91.44 98 ASP A O 1
ATOM 806 N N . ASP A 1 99 ? 6.305 10.513 -2.710 1.00 92.44 99 ASP A N 1
ATOM 807 C CA . ASP A 1 99 ? 6.601 11.935 -2.862 1.00 92.44 99 ASP A CA 1
ATOM 808 C C . ASP A 1 99 ? 7.567 12.478 -1.798 1.00 92.44 99 ASP A C 1
ATOM 810 O O . ASP A 1 99 ? 7.876 13.671 -1.819 1.00 92.44 99 ASP A O 1
ATOM 814 N N . ARG A 1 100 ? 8.055 11.623 -0.884 1.00 94.25 100 ARG A N 1
ATOM 815 C CA . ARG A 1 100 ? 8.970 12.017 0.196 1.00 94.25 100 ARG A CA 1
ATOM 816 C C . ARG A 1 100 ? 10.300 12.546 -0.335 1.00 94.25 100 ARG A C 1
ATOM 818 O O . ARG A 1 100 ? 10.947 11.898 -1.162 1.00 94.25 100 ARG A O 1
ATOM 825 N N . THR A 1 101 ? 10.743 13.684 0.188 1.00 93.44 101 THR A N 1
ATOM 826 C CA . THR A 1 101 ? 12.087 14.214 -0.054 1.00 93.44 101 THR A CA 1
ATOM 827 C C . THR A 1 101 ? 13.144 13.320 0.604 1.00 93.44 101 THR A C 1
ATOM 829 O O . THR A 1 101 ? 12.841 12.485 1.460 1.00 93.44 101 THR A O 1
ATOM 832 N N . LYS A 1 102 ? 14.417 13.490 0.224 1.00 91.12 102 LYS A N 1
ATOM 833 C CA . LYS A 1 102 ? 15.526 12.790 0.897 1.00 91.12 102 LYS A CA 1
ATOM 834 C C . LYS A 1 102 ? 15.592 13.139 2.383 1.00 91.12 102 LYS A C 1
ATOM 836 O O . LYS A 1 102 ? 15.729 12.241 3.202 1.00 91.12 102 LYS A O 1
ATOM 841 N N . GLU A 1 103 ? 15.400 14.413 2.716 1.00 92.81 103 GLU A N 1
ATOM 842 C CA . GLU A 1 103 ? 15.400 14.913 4.090 1.00 92.81 103 GLU A CA 1
ATOM 843 C C . GLU A 1 103 ? 14.303 14.260 4.946 1.00 92.81 103 GLU A C 1
ATOM 845 O O . GLU A 1 103 ? 14.570 13.826 6.061 1.00 92.81 103 GLU A O 1
ATOM 850 N N . GLU A 1 104 ? 13.085 14.102 4.419 1.00 92.62 104 GLU A N 1
ATOM 851 C CA . GLU A 1 104 ? 11.980 13.453 5.145 1.00 92.62 104 GLU A CA 1
ATOM 852 C C . GLU A 1 104 ? 12.228 11.966 5.430 1.00 92.62 104 GLU A C 1
ATOM 854 O O . GLU A 1 104 ? 11.709 11.432 6.416 1.00 92.62 104 GLU A O 1
ATOM 859 N N . ILE A 1 105 ? 13.007 11.303 4.568 1.00 90.56 105 ILE A N 1
ATOM 860 C CA . ILE A 1 105 ? 13.433 9.908 4.727 1.00 90.56 105 ILE A CA 1
ATOM 861 C C . ILE A 1 105 ? 14.598 9.823 5.725 1.00 90.56 105 ILE A C 1
ATOM 863 O O . ILE A 1 105 ? 14.551 9.011 6.645 1.00 90.56 105 ILE A O 1
ATOM 867 N N . GLU A 1 106 ? 15.620 10.667 5.572 1.00 92.25 106 GLU A N 1
ATOM 868 C CA . GLU A 1 106 ? 16.840 10.676 6.394 1.00 92.25 106 GLU A CA 1
ATOM 869 C C . GLU A 1 106 ? 16.561 11.104 7.844 1.00 92.25 106 GLU A C 1
ATOM 871 O O . GLU A 1 106 ? 17.006 10.438 8.779 1.00 92.25 106 GLU A O 1
ATOM 876 N N . ASN A 1 107 ? 15.741 12.140 8.045 1.00 91.25 107 ASN A N 1
ATOM 877 C CA . ASN A 1 107 ? 15.297 12.596 9.368 1.00 91.25 107 ASN A CA 1
ATOM 878 C C . ASN A 1 107 ? 14.122 11.770 9.931 1.00 91.25 107 ASN A C 1
ATOM 880 O O . ASN A 1 107 ? 13.623 12.063 11.018 1.00 91.25 107 ASN A O 1
ATOM 884 N N . ASN A 1 108 ? 13.659 10.748 9.200 1.00 87.00 108 ASN A N 1
ATOM 885 C CA . ASN A 1 108 ? 12.521 9.894 9.546 1.00 87.00 108 ASN A CA 1
ATOM 886 C C . ASN A 1 108 ? 11.245 10.675 9.938 1.00 87.00 108 ASN A C 1
ATOM 888 O O . ASN A 1 108 ? 10.507 10.295 10.854 1.00 87.00 108 ASN A O 1
ATOM 892 N N . VAL A 1 109 ? 10.986 11.783 9.236 1.00 88.12 109 VAL A N 1
ATOM 893 C CA . VAL A 1 109 ? 9.765 12.593 9.379 1.00 88.12 109 VAL A CA 1
ATOM 894 C C . VAL A 1 109 ? 8.568 11.797 8.863 1.00 88.12 109 VAL A C 1
ATOM 896 O O . VAL A 1 109 ? 7.502 11.801 9.482 1.00 88.12 109 VAL A O 1
ATOM 899 N N . LEU A 1 110 ? 8.760 11.049 7.772 1.00 87.25 110 LEU A N 1
ATOM 900 C CA . LEU A 1 110 ? 7.712 10.292 7.094 1.00 87.25 110 LEU A CA 1
ATOM 901 C C . LEU A 1 110 ? 8.125 8.823 6.895 1.00 87.25 110 LEU A C 1
ATOM 903 O O . LEU A 1 110 ? 8.738 8.469 5.887 1.00 87.25 110 LEU A O 1
ATOM 907 N N . HIS A 1 111 ? 7.727 7.951 7.831 1.00 83.94 111 HIS A N 1
ATOM 908 C CA . HIS A 1 111 ? 8.066 6.511 7.843 1.00 83.94 111 HIS A CA 1
ATOM 909 C C . HIS A 1 111 ? 7.757 5.780 6.522 1.00 83.94 111 HIS A C 1
ATOM 911 O O . HIS A 1 111 ? 8.510 4.905 6.097 1.00 83.94 111 HIS A O 1
ATOM 917 N N . SER A 1 112 ? 6.670 6.153 5.841 1.00 87.06 112 SER A N 1
ATOM 918 C CA . SER A 1 112 ? 6.182 5.490 4.626 1.00 87.06 112 SER A CA 1
ATOM 919 C C . SER A 1 112 ? 5.715 6.470 3.541 1.00 87.06 112 SER A C 1
ATOM 921 O O . SER A 1 112 ? 5.371 7.626 3.809 1.00 87.06 112 SER A O 1
ATOM 923 N N . SER A 1 113 ? 5.671 5.980 2.297 1.00 89.88 113 SER A N 1
ATOM 924 C CA . SER A 1 113 ? 4.994 6.645 1.174 1.00 89.88 113 SER A CA 1
ATOM 925 C C . SER A 1 113 ? 3.520 6.906 1.501 1.00 89.88 113 SER A C 1
ATOM 927 O O . SER A 1 113 ? 2.890 6.126 2.223 1.00 89.88 113 SER A O 1
ATOM 929 N N . ARG A 1 114 ? 2.941 7.971 0.931 1.00 85.75 114 ARG A N 1
ATOM 930 C CA . ARG A 1 114 ? 1.511 8.299 1.088 1.00 85.75 114 ARG A CA 1
ATOM 931 C C . ARG A 1 114 ? 0.567 7.166 0.665 1.00 85.75 114 ARG A C 1
ATOM 933 O O . ARG A 1 114 ? -0.521 7.055 1.213 1.00 85.75 114 ARG A O 1
ATOM 940 N N . TYR A 1 115 ? 0.998 6.302 -0.257 1.00 84.62 115 TYR A N 1
ATOM 941 C CA . TYR A 1 115 ? 0.357 5.010 -0.501 1.00 84.62 115 TYR A CA 1
ATOM 942 C C . TYR A 1 115 ? 1.138 3.929 0.252 1.00 84.62 115 TYR A C 1
ATOM 944 O O . TYR A 1 115 ? 2.188 3.467 -0.198 1.00 84.62 115 TYR A O 1
ATOM 952 N N . SER A 1 116 ? 0.642 3.544 1.424 1.00 83.62 116 SER A N 1
ATOM 953 C CA . SER A 1 116 ? 1.198 2.480 2.266 1.00 83.62 116 SER A CA 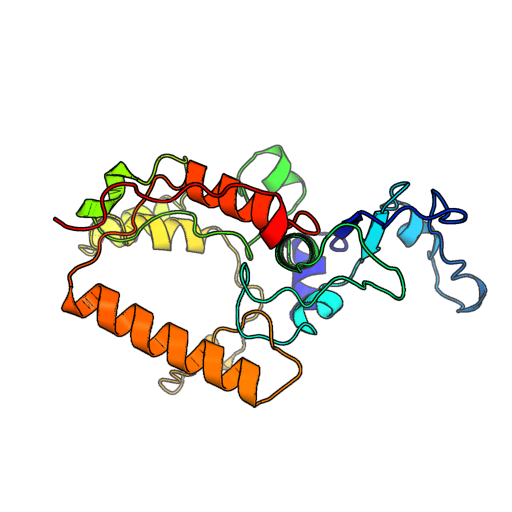1
ATOM 954 C C . SER A 1 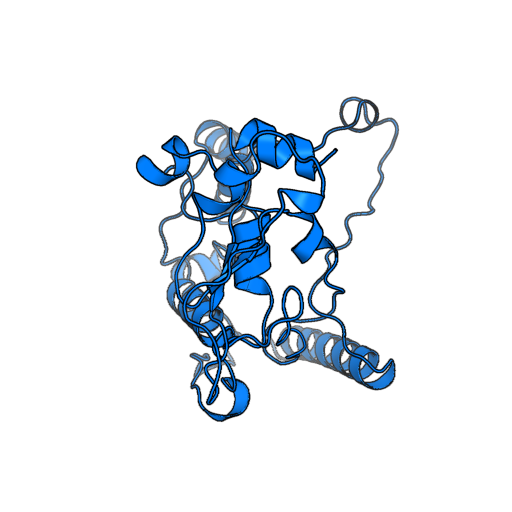116 ? 0.095 1.812 3.095 1.00 83.62 116 SER A C 1
ATOM 956 O O . SER A 1 116 ? -1.082 2.151 2.956 1.00 83.62 116 SER A O 1
ATOM 958 N N . SER A 1 117 ? 0.442 0.779 3.870 1.00 84.06 117 SER A N 1
ATOM 959 C CA . SER A 1 117 ? -0.505 0.079 4.746 1.00 84.06 117 SER A CA 1
ATOM 960 C C . SER A 1 117 ? -1.085 1.008 5.817 1.00 84.06 117 SER A C 1
ATOM 962 O O . SER A 1 117 ? -0.500 2.035 6.154 1.00 84.06 117 SER A O 1
ATOM 964 N N . VAL A 1 118 ? -2.250 0.638 6.357 1.00 84.88 118 VAL A N 1
ATOM 965 C CA . VAL A 1 118 ? -2.921 1.406 7.415 1.00 84.88 118 VAL A CA 1
ATOM 966 C C . VAL A 1 118 ? -2.010 1.582 8.635 1.00 84.88 118 VAL A C 1
ATOM 968 O O . VAL A 1 118 ? -1.533 0.607 9.211 1.00 84.88 118 VAL A O 1
ATOM 971 N N . SER A 1 119 ? -1.770 2.834 9.026 1.00 86.06 119 SER A N 1
ATOM 972 C CA . SER A 1 119 ? -0.797 3.168 10.074 1.00 86.06 119 SER A CA 1
ATOM 973 C C . SER A 1 119 ? -1.338 2.979 11.499 1.00 86.06 119 SER A C 1
ATOM 975 O O . SER A 1 119 ? -0.556 2.829 12.435 1.00 86.06 119 SER A O 1
ATOM 977 N N . CYS A 1 120 ? -2.663 3.013 11.681 1.00 89.56 120 CYS A N 1
ATOM 978 C CA . CYS A 1 120 ? -3.339 2.857 12.971 1.00 89.56 120 CYS A CA 1
ATOM 979 C C . CYS A 1 120 ? -4.825 2.475 12.815 1.00 89.56 120 CYS A C 1
ATOM 981 O O . CYS A 1 120 ? -5.457 2.766 11.797 1.00 89.56 120 CYS A O 1
ATOM 983 N N . TYR A 1 121 ? -5.401 1.872 13.857 1.00 91.12 121 TYR A N 1
ATOM 984 C CA . TYR A 1 121 ? -6.846 1.757 14.055 1.00 91.12 121 TYR A CA 1
ATOM 985 C C . TYR A 1 121 ? -7.432 3.036 14.667 1.00 91.12 121 TYR A C 1
ATOM 987 O O . TYR A 1 121 ? -6.837 3.629 15.571 1.00 91.12 121 TYR A O 1
ATOM 995 N N . LEU A 1 122 ? -8.646 3.383 14.230 1.00 91.00 122 LEU A N 1
ATOM 996 C CA . LEU A 1 122 ? -9.374 4.593 14.635 1.00 91.00 122 LEU A CA 1
ATOM 997 C C . LEU A 1 122 ? -10.095 4.473 15.984 1.00 91.00 122 LEU A C 1
ATOM 999 O O . LEU A 1 122 ? -10.210 5.450 16.709 1.00 91.00 122 LEU A O 1
ATOM 1003 N N . SER A 1 123 ? -10.632 3.296 16.320 1.00 87.94 123 SER A N 1
ATOM 1004 C CA . SER A 1 123 ? -11.448 3.144 17.532 1.00 87.94 123 SER A CA 1
ATOM 1005 C C . SER A 1 123 ? -10.585 3.197 18.792 1.00 87.94 123 SER A C 1
ATOM 1007 O O . SER A 1 123 ? -9.557 2.519 18.869 1.00 87.94 123 SER A O 1
ATOM 1009 N N . GLN A 1 124 ? -11.063 3.906 19.816 1.00 86.56 124 GLN A N 1
ATOM 1010 C CA . GLN A 1 124 ? -10.484 3.939 21.161 1.00 86.56 124 GLN A CA 1
ATOM 1011 C C . GLN A 1 124 ? -10.227 2.525 21.728 1.00 86.56 124 GLN A C 1
ATOM 1013 O O . GLN A 1 124 ? -9.146 2.226 22.224 1.00 86.56 124 GLN A O 1
ATOM 1018 N N . THR A 1 125 ? -11.168 1.590 21.538 1.00 87.69 125 THR A N 1
ATOM 1019 C CA . THR A 1 125 ? -11.010 0.186 21.983 1.00 87.69 125 THR A CA 1
ATOM 1020 C C . THR A 1 125 ? -9.914 -0.585 21.239 1.00 87.69 125 THR A C 1
ATOM 1022 O O . THR A 1 125 ? -9.491 -1.645 21.688 1.00 87.69 125 THR A O 1
ATOM 1025 N N . SER A 1 126 ? -9.461 -0.076 20.089 1.00 88.69 126 SER A N 1
ATOM 1026 C CA . SER A 1 126 ? -8.441 -0.711 19.246 1.00 88.69 126 SER A CA 1
ATOM 1027 C C . SER A 1 126 ? -7.042 -0.133 19.463 1.00 88.69 126 SER A C 1
ATOM 1029 O O . SER A 1 126 ? -6.099 -0.625 18.850 1.00 88.69 126 SER A O 1
ATOM 1031 N N . GLN A 1 127 ? -6.879 0.886 20.319 1.00 89.62 127 GLN A N 1
ATOM 1032 C CA . GLN A 1 127 ? -5.579 1.540 20.525 1.00 89.62 127 GLN A CA 1
ATOM 1033 C C . GLN A 1 127 ? -4.509 0.581 21.066 1.00 89.62 127 GLN A C 1
ATOM 1035 O O . GLN A 1 127 ? -3.335 0.758 20.762 1.00 89.62 127 GLN A O 1
ATOM 1040 N N . ILE A 1 128 ? -4.905 -0.493 21.761 1.00 91.69 128 ILE A N 1
ATOM 1041 C CA . ILE A 1 128 ? -4.003 -1.569 22.209 1.00 91.69 128 ILE A CA 1
ATOM 1042 C C . ILE A 1 128 ? -3.271 -2.287 21.061 1.00 91.69 128 ILE A C 1
ATOM 1044 O O . ILE A 1 128 ? -2.221 -2.881 21.284 1.00 91.69 128 ILE A O 1
ATOM 1048 N N . TYR A 1 129 ? -3.810 -2.233 19.838 1.00 92.00 129 TYR A N 1
ATOM 1049 C CA . TYR A 1 129 ? -3.212 -2.832 18.643 1.00 92.00 129 TYR A CA 1
ATOM 1050 C C . TYR A 1 129 ? -2.339 -1.843 17.849 1.00 92.00 129 TYR A C 1
ATOM 1052 O O . TYR A 1 129 ? -1.684 -2.246 16.888 1.00 92.00 129 TYR A O 1
ATOM 1060 N N . ASN A 1 130 ? -2.311 -0.560 18.229 1.00 92.81 130 ASN A N 1
ATOM 1061 C CA . ASN A 1 130 ? -1.484 0.473 17.599 1.00 92.81 130 ASN A CA 1
ATOM 1062 C C . ASN A 1 130 ? -0.062 0.442 18.183 1.00 92.81 130 ASN A C 1
ATOM 1064 O O . ASN A 1 130 ? 0.360 1.350 18.895 1.00 92.81 130 ASN A O 1
ATOM 1068 N N . ASP A 1 131 ? 0.670 -0.632 17.887 1.00 93.69 131 ASP A N 1
ATOM 1069 C CA . ASP A 1 131 ? 2.002 -0.928 18.428 1.00 93.69 131 ASP A CA 1
ATOM 1070 C C . ASP A 1 131 ? 3.169 -0.286 17.652 1.00 93.69 131 ASP A C 1
ATOM 1072 O O . ASP A 1 131 ? 4.331 -0.441 18.028 1.00 93.69 131 ASP A O 1
ATOM 1076 N N . ILE A 1 132 ? 2.873 0.466 16.587 1.00 90.56 132 ILE A N 1
ATOM 1077 C CA . ILE A 1 132 ? 3.858 1.216 15.801 1.00 90.56 132 ILE A CA 1
ATOM 1078 C C . ILE A 1 132 ? 3.773 2.706 16.135 1.00 90.56 132 ILE A C 1
ATOM 1080 O O . ILE A 1 132 ? 2.698 3.306 16.114 1.00 90.56 132 ILE A O 1
ATOM 1084 N N . LYS A 1 133 ? 4.930 3.336 16.371 1.00 88.88 133 LYS A N 1
ATOM 1085 C CA . LYS A 1 133 ? 5.020 4.794 16.488 1.00 88.88 133 LYS A CA 1
ATOM 1086 C C . LYS A 1 133 ? 4.767 5.445 15.127 1.00 88.88 133 LYS A C 1
ATOM 1088 O O . LYS A 1 133 ? 5.589 5.332 14.222 1.00 88.88 133 LYS A O 1
ATOM 1093 N N . ILE A 1 134 ? 3.678 6.198 15.029 1.00 90.31 134 ILE A N 1
ATOM 1094 C CA . ILE A 1 134 ? 3.418 7.120 13.922 1.00 90.31 134 ILE A CA 1
ATOM 1095 C C . ILE A 1 134 ? 3.810 8.542 14.328 1.00 90.31 134 ILE A C 1
ATOM 1097 O O . ILE A 1 134 ? 3.610 8.946 15.473 1.00 90.31 134 ILE A O 1
ATOM 1101 N N . ASN A 1 135 ? 4.379 9.299 13.392 1.00 92.50 135 ASN A N 1
ATOM 1102 C CA . ASN A 1 135 ? 4.566 10.739 13.569 1.00 92.50 135 ASN A CA 1
ATOM 1103 C C . ASN A 1 135 ? 3.227 11.441 13.315 1.00 92.50 135 ASN A C 1
ATOM 1105 O O . ASN A 1 135 ? 2.426 10.950 12.517 1.00 92.50 135 ASN A O 1
ATOM 1109 N N . ILE A 1 136 ? 2.996 1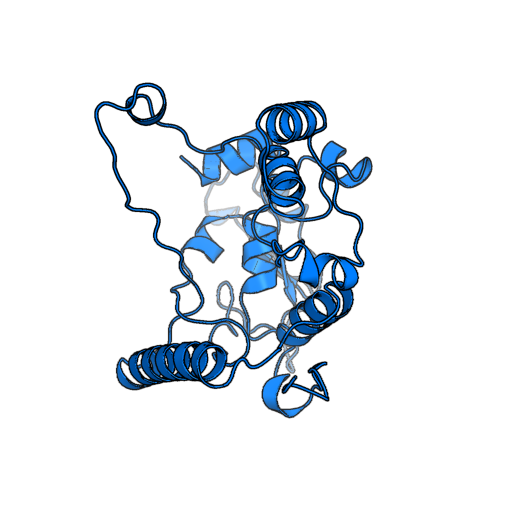2.578 13.964 1.00 93.44 136 ILE A N 1
ATOM 1110 C CA . ILE A 1 136 ? 1.788 13.395 13.809 1.00 93.44 136 ILE A CA 1
ATOM 1111 C C . ILE A 1 136 ? 2.167 14.866 13.689 1.00 93.44 136 ILE A C 1
ATOM 1113 O O . ILE A 1 136 ? 3.187 15.283 14.237 1.00 93.44 136 ILE A O 1
ATOM 1117 N N . ASP A 1 137 ? 1.333 15.642 13.009 1.00 94.25 137 ASP A N 1
ATOM 1118 C CA . ASP A 1 137 ? 1.372 17.093 13.107 1.00 94.25 137 ASP A CA 1
ATOM 1119 C C . ASP A 1 137 ? 0.819 17.521 14.478 1.00 94.25 137 ASP A C 1
ATOM 1121 O O . ASP A 1 137 ? -0.312 17.190 14.841 1.00 94.25 137 ASP A O 1
ATOM 1125 N N . HIS A 1 138 ? 1.636 18.217 15.268 1.00 94.50 138 HIS A N 1
ATOM 1126 C CA . HIS A 1 138 ? 1.278 18.604 16.633 1.00 94.50 138 HIS A CA 1
ATOM 1127 C C . HIS A 1 138 ? 0.292 19.783 16.701 1.00 94.50 138 HIS A C 1
ATOM 1129 O O . HIS A 1 138 ? -0.474 19.858 17.662 1.00 94.50 138 HIS A O 1
ATOM 1135 N N . GLU A 1 139 ? 0.274 20.673 15.707 1.00 96.19 139 GLU A N 1
ATOM 1136 C CA . GLU A 1 139 ? -0.637 21.823 15.654 1.00 96.19 139 GLU A CA 1
ATOM 1137 C C . GLU A 1 139 ? -2.045 21.376 15.242 1.00 96.19 139 GLU A C 1
ATOM 1139 O O . GLU A 1 139 ? -3.040 21.719 15.893 1.00 96.19 139 GLU A O 1
ATOM 1144 N N . VAL A 1 140 ? -2.126 20.509 14.230 1.00 94.25 140 VAL A N 1
ATOM 1145 C CA . VAL A 1 140 ? -3.370 19.851 13.820 1.00 94.25 140 VAL A CA 1
ATOM 1146 C C . VAL A 1 140 ? -3.890 18.951 14.938 1.00 94.25 140 VAL A C 1
ATOM 1148 O O . VAL A 1 140 ? -5.075 19.013 15.260 1.00 94.25 140 VAL A O 1
ATOM 1151 N N . TYR A 1 141 ? -3.028 18.163 15.593 1.00 95.19 141 TYR A N 1
ATOM 1152 C CA . TYR A 1 141 ? -3.436 17.344 16.738 1.00 95.19 141 TYR A CA 1
ATOM 1153 C C . TYR A 1 141 ? -4.018 18.193 17.875 1.00 95.19 141 TYR A C 1
ATOM 1155 O O . TYR A 1 141 ? -5.102 17.886 18.368 1.00 95.19 141 TYR A O 1
ATOM 1163 N N . GLN A 1 142 ? -3.358 19.292 18.259 1.00 96.38 142 GLN A N 1
ATOM 1164 C CA . GLN A 1 142 ? -3.874 20.168 19.311 1.00 96.38 142 GLN A CA 1
ATOM 1165 C C . GLN A 1 142 ? -5.201 20.824 18.903 1.00 96.38 142 GLN A C 1
ATOM 1167 O O . GLN A 1 142 ? -6.112 20.922 19.723 1.00 96.38 142 GLN A O 1
ATOM 1172 N N . THR A 1 143 ? -5.343 21.214 17.634 1.00 96.44 143 THR A N 1
ATOM 1173 C CA . THR A 1 143 ? -6.604 21.728 17.078 1.00 96.44 143 THR A CA 1
ATOM 1174 C C . THR A 1 143 ? -7.727 20.692 17.170 1.00 96.44 143 THR A C 1
ATOM 1176 O O . THR A 1 143 ? -8.829 21.031 17.594 1.00 96.44 143 THR A O 1
ATOM 1179 N N . LEU A 1 144 ? -7.458 19.426 16.839 1.00 95.19 144 LEU A N 1
ATOM 1180 C CA . LEU A 1 144 ? -8.433 18.333 16.927 1.00 95.19 144 LEU A CA 1
ATOM 1181 C C . LEU A 1 144 ? -8.853 18.054 18.380 1.00 95.19 144 LEU A C 1
ATOM 1183 O O . LEU A 1 144 ? -10.047 17.943 18.652 1.00 95.19 144 LEU A O 1
ATOM 1187 N N . ILE A 1 145 ? -7.902 18.016 19.319 1.00 94.38 145 ILE A N 1
ATOM 1188 C CA . ILE A 1 145 ? -8.184 17.870 20.758 1.00 94.38 145 ILE A CA 1
ATOM 1189 C C . ILE A 1 145 ? -9.026 19.041 21.289 1.00 94.38 145 ILE A C 1
ATOM 1191 O O . ILE A 1 145 ? -9.984 18.823 22.024 1.00 94.38 145 ILE A O 1
ATOM 1195 N N . ASN A 1 146 ? -8.720 20.277 20.884 1.00 96.25 146 ASN A N 1
ATOM 1196 C CA . ASN A 1 146 ? -9.459 21.475 21.302 1.00 96.25 146 ASN A CA 1
ATOM 1197 C C . ASN A 1 146 ? -10.907 21.537 20.766 1.00 96.25 146 ASN A C 1
ATOM 1199 O O . ASN A 1 146 ? -11.671 22.390 21.209 1.00 96.25 146 ASN A O 1
ATOM 1203 N N . ASN A 1 147 ? -11.269 20.676 19.807 1.00 95.38 147 ASN A N 1
ATOM 1204 C CA . ASN A 1 147 ? -12.605 20.573 19.209 1.00 95.38 147 ASN A CA 1
ATOM 1205 C C . ASN A 1 147 ? -13.277 19.218 19.529 1.00 95.38 147 ASN A C 1
ATOM 1207 O O . ASN A 1 147 ? -14.079 18.725 18.737 1.00 95.38 147 ASN A O 1
ATOM 1211 N N . ASP A 1 148 ? -12.924 18.599 20.663 1.00 93.44 148 ASP A N 1
ATOM 1212 C CA . ASP A 1 148 ? -13.514 17.349 21.171 1.00 93.44 148 ASP A CA 1
ATOM 1213 C C . ASP A 1 148 ? -13.458 16.159 20.180 1.00 93.44 148 ASP A C 1
ATOM 1215 O O . ASP A 1 148 ? -14.330 15.283 20.167 1.00 93.44 148 ASP A O 1
ATOM 1219 N N . CYS A 1 149 ? -12.420 16.096 19.334 1.00 91.19 149 CYS A N 1
ATOM 1220 C CA . CYS A 1 149 ? -12.234 14.983 18.401 1.00 91.19 149 CYS A CA 1
ATOM 1221 C C . CYS A 1 149 ? -11.988 13.654 19.158 1.00 91.19 149 CYS A C 1
ATOM 1223 O O . CYS A 1 149 ? -11.132 13.617 20.046 1.00 91.19 149 CYS A O 1
ATOM 1225 N N . PRO A 1 150 ? -12.681 12.545 18.819 1.00 90.38 150 PRO A N 1
ATOM 1226 C CA . PRO A 1 150 ? -12.528 11.276 19.531 1.00 90.38 150 PRO A CA 1
ATOM 1227 C C . PRO A 1 150 ? -11.112 10.681 19.487 1.00 90.38 150 PRO A C 1
ATOM 1229 O O . PRO A 1 150 ? -10.461 10.652 18.438 1.00 90.38 150 PRO A O 1
ATOM 1232 N N . GLU A 1 151 ? -10.687 10.096 20.611 1.00 86.88 151 GLU A N 1
ATOM 1233 C CA . GLU A 1 151 ? -9.391 9.421 20.740 1.00 86.88 151 GLU A CA 1
ATOM 1234 C C . GLU A 1 151 ? -9.226 8.287 19.709 1.00 86.88 151 GLU A C 1
ATOM 1236 O O . GLU A 1 151 ? -10.040 7.362 19.618 1.00 86.88 151 GLU A O 1
ATOM 1241 N N . GLY A 1 152 ? -8.126 8.351 18.960 1.00 85.94 152 GLY A N 1
ATOM 1242 C CA . GLY A 1 152 ? -7.770 7.458 17.860 1.00 85.94 152 GLY A CA 1
ATOM 1243 C C . GLY A 1 152 ? -8.096 8.040 16.481 1.00 85.94 152 GLY A C 1
ATOM 1244 O O . GLY A 1 152 ? -7.375 7.761 15.520 1.00 85.94 152 GLY A O 1
ATOM 1245 N N . VAL A 1 153 ? -9.128 8.884 16.383 1.00 91.00 153 VAL A N 1
ATOM 1246 C CA . VAL A 1 153 ? -9.492 9.621 15.161 1.00 91.00 153 VAL A CA 1
ATOM 1247 C C . VAL A 1 153 ? -8.622 10.874 15.028 1.00 91.00 153 VAL A C 1
ATOM 1249 O O . VAL A 1 153 ? -8.051 11.124 13.965 1.00 91.00 153 VAL A O 1
ATOM 1252 N N . ASP A 1 154 ? -8.442 11.593 16.135 1.00 91.81 154 ASP A N 1
ATOM 1253 C CA . ASP A 1 154 ? -7.503 12.705 16.320 1.00 91.81 154 ASP A CA 1
ATOM 1254 C C . ASP A 1 154 ? -6.091 12.417 15.761 1.00 91.81 154 ASP A C 1
ATOM 1256 O O . ASP A 1 154 ? -5.580 13.129 14.893 1.00 91.81 154 ASP A O 1
ATOM 1260 N N . ARG A 1 155 ? -5.476 11.316 16.200 1.00 89.81 155 ARG A N 1
ATOM 1261 C CA . ARG A 1 155 ? -4.121 10.894 15.841 1.00 89.81 155 ARG A CA 1
ATOM 1262 C C . ARG A 1 155 ? -4.036 10.429 14.391 1.00 89.81 155 ARG A C 1
ATOM 1264 O O . ARG A 1 155 ? -3.004 10.618 13.752 1.00 89.81 155 ARG A O 1
ATOM 1271 N N . HIS A 1 156 ? -5.104 9.824 13.870 1.00 90.31 156 HIS A N 1
ATOM 1272 C CA . HIS A 1 156 ? -5.174 9.413 12.473 1.00 90.31 156 HIS A CA 1
ATOM 1273 C C . HIS A 1 156 ? -5.160 10.623 11.537 1.00 90.31 156 HIS A C 1
ATOM 1275 O O . HIS A 1 156 ? -4.317 10.686 10.643 1.00 90.31 156 HIS A O 1
ATOM 1281 N N . PHE A 1 157 ? -6.025 11.614 11.771 1.00 91.19 157 PHE A N 1
ATOM 1282 C CA . PHE A 1 157 ? -6.026 12.830 10.960 1.00 91.19 157 PHE A CA 1
ATOM 1283 C C . PHE A 1 157 ? -4.716 13.604 11.108 1.00 91.19 157 PHE A C 1
ATOM 1285 O O . PHE A 1 157 ? -4.095 13.921 10.096 1.00 91.19 157 PHE A O 1
ATOM 1292 N N . ALA A 1 158 ? -4.219 13.811 12.331 1.00 93.25 158 ALA A N 1
ATOM 1293 C CA . ALA A 1 158 ? -2.931 14.472 12.548 1.00 93.25 158 ALA A CA 1
ATOM 1294 C C . ALA A 1 158 ? -1.745 13.760 11.857 1.00 93.25 158 ALA A C 1
ATOM 1296 O O . ALA A 1 158 ? -0.773 14.409 11.480 1.00 93.25 158 ALA A O 1
ATOM 1297 N N . HIS A 1 159 ? -1.812 12.441 11.634 1.00 91.81 159 HIS A N 1
ATOM 1298 C CA . HIS A 1 159 ? -0.833 11.717 10.814 1.00 91.81 159 HIS A CA 1
ATOM 1299 C C . HIS A 1 159 ? -0.991 11.979 9.306 1.00 91.81 159 HIS A C 1
ATOM 1301 O O . HIS A 1 159 ? 0.011 12.099 8.597 1.00 91.81 159 HIS A O 1
ATOM 1307 N N . LEU A 1 160 ? -2.229 12.064 8.802 1.00 88.88 160 LEU A N 1
ATOM 1308 C CA . LEU A 1 160 ? -2.508 12.361 7.392 1.00 88.88 160 LEU A CA 1
ATOM 1309 C C . LEU A 1 160 ? -2.067 13.779 7.005 1.00 88.88 160 LEU A C 1
ATOM 1311 O O . LEU A 1 160 ? -1.471 13.955 5.944 1.00 88.88 160 LEU A O 1
ATOM 1315 N N . PHE A 1 161 ? -2.303 14.765 7.877 1.00 90.62 161 PHE A N 1
ATOM 1316 C CA . PHE A 1 161 ? -1.965 16.172 7.631 1.00 90.62 161 PHE A CA 1
ATOM 1317 C C . PHE A 1 161 ? -0.455 16.476 7.602 1.00 90.62 161 PHE A C 1
ATOM 1319 O O . PHE A 1 161 ? -0.072 17.543 7.142 1.00 90.62 161 PHE A O 1
ATOM 1326 N N . LEU A 1 162 ? 0.417 15.514 7.940 1.00 90.38 162 LEU A N 1
ATOM 1327 C CA . LEU A 1 162 ? 1.860 15.593 7.652 1.00 90.38 162 LEU A CA 1
ATOM 1328 C C . LEU A 1 162 ? 2.208 15.541 6.147 1.00 90.38 162 LEU A C 1
ATOM 1330 O O . LEU A 1 162 ? 3.386 15.559 5.794 1.00 90.38 162 LEU A O 1
ATOM 1334 N N . ARG A 1 163 ? 1.234 15.346 5.248 1.00 88.31 163 ARG A N 1
ATOM 1335 C CA . ARG A 1 163 ? 1.462 15.297 3.795 1.00 88.31 163 ARG A CA 1
ATOM 1336 C C . ARG A 1 163 ? 0.886 16.526 3.112 1.00 88.31 163 ARG A C 1
ATOM 1338 O O . ARG A 1 163 ? -0.310 16.783 3.211 1.00 88.31 163 ARG A O 1
ATOM 1345 N N . ASP A 1 164 ? 1.705 17.173 2.290 1.00 89.06 164 ASP A N 1
ATOM 1346 C CA . ASP A 1 164 ? 1.238 18.266 1.440 1.00 89.06 164 ASP A CA 1
ATOM 1347 C C . ASP A 1 164 ? 0.172 17.791 0.434 1.00 89.06 164 ASP A C 1
ATOM 1349 O O . ASP A 1 164 ? 0.245 16.661 -0.088 1.00 89.06 164 ASP A O 1
ATOM 1353 N N . PRO A 1 165 ? -0.801 18.649 0.089 1.00 86.00 165 PRO A N 1
ATOM 1354 C CA . PRO A 1 165 ? -1.727 18.376 -0.996 1.00 86.00 165 PRO A CA 1
ATOM 1355 C C . PRO A 1 165 ? -0.988 18.433 -2.343 1.00 86.00 165 PRO A C 1
ATOM 1357 O O . PRO A 1 165 ? -0.469 19.465 -2.756 1.00 86.00 165 PRO A O 1
ATOM 1360 N N . LEU A 1 166 ? -0.955 17.310 -3.068 1.00 83.56 166 LEU A N 1
ATOM 1361 C CA . LEU A 1 166 ? -0.297 17.226 -4.383 1.00 83.56 166 LEU A CA 1
ATOM 1362 C C . LEU A 1 166 ? -1.178 17.682 -5.551 1.00 83.56 166 LEU A C 1
ATOM 1364 O O . LEU A 1 166 ? -0.698 17.780 -6.680 1.00 83.56 166 LEU A O 1
ATOM 1368 N N . TYR A 1 167 ? -2.467 17.902 -5.317 1.00 79.94 167 TYR A N 1
ATOM 1369 C CA . TYR A 1 167 ? -3.409 18.384 -6.315 1.00 79.94 167 TYR A CA 1
ATOM 1370 C C . TYR A 1 167 ? -4.514 19.158 -5.608 1.00 79.94 167 TYR A C 1
ATOM 1372 O O . TYR A 1 167 ? -5.170 18.621 -4.719 1.00 79.94 167 TYR A O 1
ATOM 1380 N N . VAL A 1 168 ? -4.672 20.414 -6.010 1.00 77.06 168 VAL A N 1
ATOM 1381 C CA . VAL A 1 168 ? -5.727 21.326 -5.580 1.00 77.06 168 VAL A CA 1
ATOM 1382 C C . VAL A 1 168 ? -6.140 22.101 -6.828 1.00 77.06 168 VAL A C 1
ATOM 1384 O O . VAL A 1 168 ? -5.280 22.495 -7.620 1.00 77.06 168 VAL A O 1
ATOM 1387 N N . THR A 1 169 ? -7.440 22.272 -7.022 1.00 72.50 169 THR A N 1
ATOM 1388 C CA . THR A 1 169 ? -8.034 23.136 -8.053 1.00 72.50 169 THR A CA 1
ATOM 1389 C C . THR A 1 169 ? -8.603 24.390 -7.405 1.00 72.50 169 THR A C 1
ATOM 1391 O O . THR A 1 169 ? -8.966 24.358 -6.229 1.00 72.50 169 THR A O 1
ATOM 1394 N N . ASP A 1 170 ? -8.725 25.484 -8.155 1.00 73.75 170 ASP A N 1
ATOM 1395 C CA . ASP A 1 170 ? -9.296 26.732 -7.629 1.00 73.75 170 ASP A CA 1
ATOM 1396 C C . ASP A 1 170 ? -10.739 26.521 -7.120 1.00 73.75 170 ASP A C 1
ATOM 1398 O O . ASP A 1 170 ? -11.134 27.097 -6.106 1.00 73.75 170 ASP A O 1
ATOM 1402 N N . GLU A 1 171 ? -11.492 25.609 -7.749 1.00 68.69 171 GLU A N 1
ATOM 1403 C CA . GLU A 1 171 ? -12.833 25.190 -7.315 1.00 68.69 171 GLU A CA 1
ATOM 1404 C C . GLU A 1 171 ? -12.830 24.436 -5.971 1.00 68.69 171 GLU A C 1
ATOM 1406 O O . GLU A 1 171 ? -13.809 24.497 -5.235 1.00 68.69 171 GLU A O 1
ATOM 1411 N N . GLN A 1 172 ? -11.736 23.752 -5.618 1.00 64.94 172 GLN A N 1
ATOM 1412 C CA . GLN A 1 172 ? -11.559 23.096 -4.313 1.00 64.94 172 GLN A CA 1
ATOM 1413 C C . GLN A 1 172 ? -11.053 24.055 -3.226 1.00 64.94 172 GLN A C 1
ATOM 1415 O O . GLN A 1 172 ? -11.285 23.799 -2.046 1.00 64.94 172 GLN A O 1
ATOM 1420 N N . VAL A 1 173 ? -10.377 25.151 -3.596 1.00 67.25 173 VAL A N 1
ATOM 1421 C CA . VAL A 1 173 ? -10.017 26.235 -2.658 1.00 67.25 173 VAL A CA 1
ATOM 1422 C C . VAL A 1 173 ? -11.251 27.064 -2.298 1.00 67.25 173 VAL A C 1
ATOM 1424 O O . VAL A 1 173 ? -11.415 27.466 -1.147 1.00 67.25 173 VAL A O 1
ATOM 1427 N N . TYR A 1 174 ? -12.136 27.286 -3.273 1.00 69.88 174 TYR A N 1
ATOM 1428 C CA . TYR A 1 174 ? -13.384 28.030 -3.118 1.00 69.88 174 TYR A CA 1
ATOM 1429 C C . TYR A 1 174 ? -14.595 27.143 -3.464 1.00 69.88 174 TYR A C 1
ATOM 1431 O O . TYR A 1 174 ? -15.244 27.369 -4.490 1.00 69.88 174 TYR A O 1
ATOM 1439 N N . PRO A 1 175 ? -14.912 26.130 -2.630 1.00 59.50 175 PRO A N 1
ATOM 1440 C CA . PRO A 1 175 ? -15.995 25.192 -2.904 1.00 59.50 175 PRO A CA 1
ATOM 1441 C C . PRO A 1 175 ? -17.335 25.922 -3.031 1.00 59.50 175 PRO A C 1
ATOM 1443 O O . PRO A 1 175 ? -17.806 26.579 -2.103 1.00 59.50 175 PRO A O 1
ATOM 1446 N N . THR A 1 176 ? -17.961 25.784 -4.200 1.00 52.19 176 THR A N 1
ATOM 1447 C CA . THR A 1 176 ? -19.283 26.355 -4.518 1.00 52.19 176 THR A CA 1
ATOM 1448 C C . THR A 1 176 ? -20.432 25.355 -4.327 1.00 52.19 176 THR A C 1
ATOM 1450 O O . THR A 1 176 ? -21.575 25.645 -4.678 1.00 52.19 176 THR A O 1
ATOM 1453 N N . GLY A 1 177 ? -20.148 24.194 -3.728 1.00 57.41 177 GLY A N 1
ATOM 1454 C CA . GLY A 1 177 ? -21.116 23.166 -3.346 1.00 57.41 177 GLY A CA 1
ATOM 1455 C C . GLY A 1 177 ? -20.434 21.911 -2.792 1.00 57.41 177 GLY A C 1
ATOM 1456 O O . GLY A 1 177 ? -19.211 21.782 -2.862 1.00 57.41 177 GLY A O 1
ATOM 1457 N N . ASP A 1 178 ? -21.233 20.985 -2.260 1.00 51.09 178 ASP A N 1
ATOM 1458 C CA . ASP A 1 178 ? -20.765 19.698 -1.739 1.00 51.09 178 ASP A CA 1
ATOM 1459 C C . ASP A 1 178 ? -20.655 18.652 -2.869 1.00 51.09 178 ASP A C 1
ATOM 1461 O O . ASP A 1 178 ? -21.673 18.150 -3.349 1.00 51.09 178 ASP A O 1
ATOM 1465 N N . ASP A 1 179 ? -19.434 18.283 -3.279 1.00 51.31 179 ASP A N 1
ATOM 1466 C CA . ASP A 1 179 ? -19.188 17.111 -4.140 1.00 51.31 179 ASP A CA 1
ATOM 1467 C C . ASP A 1 179 ? -18.723 15.906 -3.287 1.00 51.31 179 ASP A C 1
ATOM 1469 O O . ASP A 1 179 ? -17.625 15.936 -2.723 1.00 51.31 179 ASP A O 1
ATOM 1473 N N . PRO A 1 180 ? -19.524 14.828 -3.173 1.00 46.41 180 PRO A N 1
ATOM 1474 C CA . PRO A 1 180 ? -19.207 13.672 -2.334 1.00 46.41 180 PRO A CA 1
ATOM 1475 C C . PRO A 1 180 ? -18.335 12.594 -3.019 1.00 46.41 180 PRO A C 1
ATOM 1477 O O . PRO A 1 180 ? -18.189 11.496 -2.476 1.00 46.41 180 PRO A O 1
ATOM 1480 N N . SER A 1 181 ? -17.789 12.825 -4.220 1.00 39.66 181 SER A N 1
ATOM 1481 C CA . SER A 1 181 ? -17.268 11.756 -5.096 1.00 39.66 181 SER A CA 1
ATOM 1482 C C . SER A 1 181 ? -15.819 11.270 -4.844 1.00 39.66 181 SER A C 1
ATOM 1484 O O . SER A 1 181 ? -14.996 11.171 -5.754 1.00 39.66 181 SER A O 1
ATOM 1486 N N . ALA A 1 182 ? -15.504 10.816 -3.624 1.00 38.50 182 ALA A N 1
ATOM 1487 C CA . ALA A 1 182 ? -14.247 10.104 -3.336 1.00 38.50 182 ALA A CA 1
ATOM 1488 C C . ALA A 1 182 ? -14.371 8.572 -3.538 1.00 38.50 182 ALA A C 1
ATOM 1490 O O . ALA A 1 182 ? -14.868 7.855 -2.670 1.00 38.50 182 ALA A O 1
ATOM 1491 N N . THR A 1 183 ? -13.884 8.044 -4.671 1.00 35.34 183 THR A N 1
ATOM 1492 C CA . THR A 1 183 ? -13.871 6.590 -4.965 1.00 35.34 183 THR A CA 1
ATOM 1493 C C . THR A 1 183 ? -12.475 5.976 -4.790 1.00 35.34 183 THR A C 1
ATOM 1495 O O . THR A 1 183 ? -11.527 6.379 -5.461 1.00 35.34 183 THR A O 1
ATOM 1498 N N . TYR A 1 184 ? -12.350 4.951 -3.938 1.00 42.12 184 TYR A N 1
ATOM 1499 C CA . TYR A 1 184 ? -11.120 4.158 -3.759 1.00 42.12 184 TYR A CA 1
ATOM 1500 C C . TYR A 1 184 ? -11.017 2.986 -4.766 1.00 42.12 184 TYR A C 1
ATOM 1502 O O . TYR A 1 184 ? -12.032 2.432 -5.184 1.00 42.12 184 TYR A O 1
ATOM 1510 N N . ALA A 1 185 ? -9.789 2.575 -5.125 1.00 39.53 185 ALA A N 1
ATOM 1511 C CA . ALA A 1 185 ? -9.464 1.590 -6.179 1.00 39.53 185 ALA A CA 1
ATOM 1512 C C . ALA A 1 185 ? -8.356 0.569 -5.717 1.00 39.53 185 ALA A C 1
ATOM 1514 O O . ALA A 1 185 ? -7.495 0.965 -4.938 1.00 39.53 185 ALA A O 1
ATOM 1515 N N . PHE A 1 186 ? -8.305 -0.712 -6.171 1.00 49.34 186 PHE A N 1
ATOM 1516 C CA . PHE A 1 186 ? -7.470 -1.837 -5.614 1.00 49.34 186 PHE A CA 1
ATOM 1517 C C . PHE A 1 186 ? -6.668 -2.741 -6.652 1.00 49.34 186 PHE A C 1
ATOM 1519 O O . PHE A 1 186 ? -5.798 -2.177 -7.296 1.00 49.34 186 PHE A O 1
ATOM 1526 N N . GLU A 1 187 ? -6.871 -4.069 -6.902 1.00 39.91 187 GLU A N 1
ATOM 1527 C CA . GLU A 1 187 ? -6.345 -4.858 -8.104 1.00 39.91 187 GLU A CA 1
ATOM 1528 C C . GLU A 1 187 ? -7.442 -5.689 -8.888 1.00 39.91 187 GLU A C 1
ATOM 1530 O O . GLU A 1 187 ? -8.113 -6.511 -8.266 1.00 39.91 187 GLU A O 1
ATOM 1535 N N . PHE A 1 188 ? -7.745 -5.443 -10.189 1.00 51.53 188 PHE A N 1
ATOM 1536 C CA . PHE A 1 188 ? -8.920 -5.961 -10.989 1.00 51.53 188 PHE A CA 1
ATOM 1537 C C . PHE A 1 188 ? -8.617 -7.258 -11.752 1.00 51.53 188 PHE A C 1
ATOM 1539 O O . PHE A 1 188 ? -7.501 -7.460 -12.217 1.00 51.53 188 PHE A O 1
ATOM 1546 N N . GLN A 1 189 ? -9.614 -8.141 -11.859 1.00 59.78 189 GLN A N 1
ATOM 1547 C CA . GLN A 1 189 ? -9.479 -9.491 -12.419 1.00 59.78 189 GLN A CA 1
ATOM 1548 C C . GLN A 1 189 ? -9.917 -9.548 -13.888 1.00 59.78 189 GLN A C 1
ATOM 1550 O O . GLN A 1 189 ? -10.669 -8.694 -14.356 1.00 59.78 189 GLN A O 1
ATOM 1555 N N . ILE A 1 190 ? -9.463 -10.565 -14.625 1.00 63.00 190 ILE A N 1
ATOM 1556 C CA . ILE A 1 190 ? -9.667 -10.652 -16.080 1.00 63.00 190 ILE A CA 1
ATOM 1557 C C . ILE A 1 190 ? -11.147 -10.854 -16.434 1.00 63.00 190 ILE A C 1
ATOM 1559 O O . ILE A 1 190 ? -11.623 -10.268 -17.407 1.00 63.00 190 ILE A O 1
ATOM 1563 N N . THR A 1 191 ? -11.899 -11.646 -15.660 1.00 75.75 191 THR A N 1
ATOM 1564 C CA . THR A 1 191 ? -13.315 -11.905 -15.955 1.00 75.75 191 THR A CA 1
ATOM 1565 C C . THR A 1 191 ? -14.270 -11.090 -15.081 1.00 75.75 191 THR A C 1
ATOM 1567 O O . THR A 1 191 ? -14.067 -10.886 -13.882 1.00 75.75 191 THR A O 1
ATOM 1570 N N . TYR A 1 192 ? -15.401 -10.678 -15.664 1.00 76.44 192 TYR A N 1
ATOM 1571 C CA . TYR A 1 192 ? -16.509 -10.075 -14.914 1.00 76.44 192 TYR A CA 1
ATOM 1572 C C . TYR A 1 192 ? -17.060 -11.004 -13.821 1.00 76.44 192 TYR A C 1
ATOM 1574 O O . TYR A 1 192 ? -17.545 -10.514 -12.805 1.00 76.44 192 TYR A O 1
ATOM 1582 N N . PHE A 1 193 ? -16.959 -12.326 -14.004 1.00 80.50 193 PHE A N 1
ATOM 1583 C CA . PHE A 1 193 ? -17.379 -13.313 -13.010 1.00 80.50 193 PHE A CA 1
ATOM 1584 C C . PHE A 1 193 ? -16.486 -13.289 -11.765 1.00 80.50 193 PHE A C 1
ATOM 1586 O O . PHE A 1 193 ? -17.009 -13.181 -10.662 1.00 80.50 193 PHE A O 1
ATOM 1593 N N . GLU A 1 194 ? -15.158 -13.321 -11.922 1.00 74.94 194 GLU A N 1
ATOM 1594 C CA . GLU A 1 194 ? -14.218 -13.204 -10.796 1.00 74.94 194 GLU A CA 1
ATOM 1595 C C . GLU A 1 194 ? -14.397 -11.867 -10.073 1.00 74.94 194 GLU A C 1
ATOM 1597 O O . GLU A 1 194 ? -14.520 -11.837 -8.849 1.00 74.94 194 GLU A O 1
ATOM 1602 N N . ASN A 1 195 ? -14.488 -10.767 -10.828 1.00 71.69 195 ASN A N 1
ATOM 1603 C CA . ASN A 1 195 ? -14.728 -9.437 -10.270 1.00 71.69 195 ASN A CA 1
ATOM 1604 C C . ASN A 1 195 ? -16.022 -9.402 -9.433 1.00 71.69 195 ASN A C 1
ATOM 1606 O O . ASN A 1 195 ? -15.993 -8.998 -8.270 1.00 71.69 195 ASN A O 1
ATOM 1610 N N . ALA A 1 196 ? -17.139 -9.900 -9.977 1.00 80.00 196 ALA A N 1
ATOM 1611 C CA . ALA A 1 196 ? -18.409 -9.984 -9.257 1.00 80.00 196 ALA A CA 1
ATOM 1612 C C . ALA A 1 196 ? -18.339 -10.924 -8.041 1.00 80.00 196 ALA A C 1
ATOM 1614 O O . ALA A 1 196 ? -18.882 -10.595 -6.987 1.00 80.00 196 ALA A O 1
ATOM 1615 N N . ALA A 1 197 ? -17.645 -12.061 -8.149 1.00 81.19 197 ALA A N 1
ATOM 1616 C CA . ALA A 1 197 ? -17.463 -13.006 -7.051 1.00 81.19 197 ALA A CA 1
ATOM 1617 C C . ALA A 1 197 ? -16.696 -12.375 -5.879 1.00 81.19 197 ALA A C 1
ATOM 1619 O O . ALA A 1 197 ? -17.135 -12.504 -4.737 1.00 81.19 197 ALA A O 1
ATOM 1620 N N . PHE A 1 198 ? -15.618 -11.625 -6.141 1.00 77.62 198 PHE A N 1
ATOM 1621 C CA . PHE A 1 198 ? -14.895 -10.884 -5.101 1.00 77.62 198 PHE A CA 1
ATOM 1622 C C . PHE A 1 198 ? -15.742 -9.760 -4.483 1.00 77.62 198 PHE A C 1
ATOM 1624 O O . PHE A 1 198 ? -15.739 -9.608 -3.261 1.00 77.62 198 PHE A O 1
ATOM 1631 N N . THR A 1 199 ? -16.517 -9.011 -5.279 1.00 78.19 199 THR A N 1
ATOM 1632 C CA . THR A 1 199 ? -17.438 -7.982 -4.757 1.00 78.19 199 THR A CA 1
ATOM 1633 C C . THR A 1 199 ? -18.532 -8.584 -3.868 1.00 78.19 199 THR A C 1
ATOM 1635 O O . THR A 1 199 ? -18.791 -8.073 -2.776 1.00 78.19 199 THR A O 1
ATOM 1638 N N . VAL A 1 200 ? -19.153 -9.690 -4.291 1.00 85.00 200 VAL A N 1
ATOM 1639 C CA . VAL A 1 200 ? -20.175 -10.403 -3.506 1.00 85.00 200 VAL A CA 1
ATOM 1640 C C . VAL A 1 200 ? -19.565 -11.003 -2.241 1.00 85.00 200 VAL A C 1
ATOM 1642 O O . VAL A 1 200 ? -20.127 -10.822 -1.162 1.00 85.00 200 VAL A O 1
ATOM 1645 N N . PHE A 1 201 ? -18.397 -11.645 -2.338 1.00 84.62 201 PHE A N 1
ATOM 1646 C CA . PHE A 1 201 ? -17.670 -12.173 -1.183 1.00 84.62 201 PHE A CA 1
ATOM 1647 C C . PHE A 1 201 ? -17.371 -11.079 -0.154 1.00 84.62 201 PHE A C 1
ATOM 1649 O O . PHE A 1 201 ? -17.671 -11.266 1.021 1.00 84.62 201 PHE A O 1
ATOM 1656 N N . LEU A 1 202 ? -16.855 -9.921 -0.581 1.00 79.69 202 LEU A N 1
ATOM 1657 C CA . LEU A 1 202 ? -16.574 -8.807 0.324 1.00 79.69 202 LEU A CA 1
ATOM 1658 C C . LEU A 1 202 ? -17.857 -8.267 0.972 1.00 79.69 202 LEU A C 1
ATOM 1660 O O . LEU A 1 202 ? -17.883 -8.060 2.181 1.00 79.69 202 LEU A O 1
ATOM 1664 N N . SER A 1 203 ? -18.943 -8.112 0.207 1.00 82.06 203 SER A N 1
ATOM 1665 C CA . SER A 1 203 ? -20.242 -7.681 0.744 1.00 82.06 203 SER A CA 1
ATOM 1666 C C . SER A 1 203 ? -20.778 -8.646 1.811 1.00 82.06 203 SER A C 1
ATOM 1668 O O . SER A 1 203 ? -21.237 -8.215 2.872 1.00 82.06 203 SER A O 1
ATOM 1670 N N . LEU A 1 204 ? -20.680 -9.956 1.564 1.00 89.31 204 LEU A N 1
ATOM 1671 C CA . LEU A 1 204 ? -21.070 -10.995 2.518 1.00 89.31 204 LEU A CA 1
ATOM 1672 C C . LEU A 1 204 ? -20.140 -11.036 3.737 1.00 89.31 204 LEU A C 1
ATOM 1674 O O . LEU A 1 204 ? -20.633 -11.175 4.854 1.00 89.31 204 LEU A O 1
ATOM 1678 N N . LEU A 1 205 ? -18.830 -10.858 3.552 1.00 84.69 205 LEU A N 1
ATOM 1679 C CA . LEU A 1 205 ? -17.845 -10.815 4.632 1.00 84.69 205 LEU A CA 1
ATOM 1680 C C . LEU A 1 205 ? -18.075 -9.611 5.554 1.00 84.69 205 LEU A C 1
ATOM 1682 O O . LEU A 1 205 ? -18.145 -9.786 6.766 1.00 84.69 205 LEU A O 1
ATOM 1686 N N . THR A 1 206 ? -18.274 -8.407 5.008 1.00 85.31 206 THR A N 1
ATOM 1687 C CA . THR A 1 206 ? -18.606 -7.213 5.803 1.00 85.31 206 THR A CA 1
ATOM 1688 C C . THR A 1 206 ? -19.915 -7.404 6.571 1.00 85.31 206 THR A C 1
ATOM 1690 O O . THR A 1 206 ? -19.981 -7.079 7.756 1.00 85.31 206 THR A O 1
ATOM 1693 N N . ARG A 1 207 ? -20.945 -7.989 5.941 1.00 88.44 207 ARG A N 1
ATOM 1694 C CA . ARG A 1 207 ? -22.198 -8.337 6.631 1.00 88.44 207 ARG A CA 1
ATOM 1695 C C . ARG A 1 207 ? -21.966 -9.349 7.752 1.00 88.44 207 ARG A C 1
ATOM 1697 O O . ARG A 1 207 ? -22.459 -9.130 8.849 1.00 88.44 207 ARG A O 1
ATOM 1704 N N . ALA A 1 208 ? -21.187 -10.405 7.519 1.00 88.19 208 ALA A N 1
ATOM 1705 C CA . ALA A 1 208 ? -20.867 -11.405 8.534 1.00 88.19 208 ALA A CA 1
ATOM 1706 C C . ALA A 1 208 ? -20.100 -10.800 9.723 1.00 88.19 208 ALA A C 1
ATOM 1708 O O . ALA A 1 208 ? -20.471 -11.053 10.866 1.00 88.19 208 ALA A O 1
ATOM 1709 N N . ILE A 1 209 ? -19.099 -9.950 9.467 1.00 86.00 209 ILE A N 1
ATOM 1710 C CA . ILE A 1 209 ? -18.348 -9.235 10.510 1.00 86.00 209 ILE A CA 1
ATOM 1711 C C . ILE A 1 209 ? -19.295 -8.414 11.394 1.00 86.00 209 ILE A C 1
ATOM 1713 O O . ILE A 1 209 ? -19.229 -8.517 12.616 1.00 86.00 209 ILE A O 1
ATOM 1717 N N . LEU A 1 210 ? -20.218 -7.655 10.794 1.00 87.75 210 LEU A N 1
ATOM 1718 C CA . LEU A 1 210 ? -21.177 -6.831 11.536 1.00 87.75 210 LEU A CA 1
ATOM 1719 C C . LEU A 1 210 ? -22.245 -7.665 12.267 1.00 87.75 210 LEU A C 1
ATOM 1721 O O . LEU A 1 210 ? -22.538 -7.397 13.431 1.00 87.75 210 LEU A O 1
ATOM 1725 N N . SER A 1 211 ? -22.820 -8.681 11.616 1.00 90.69 211 SER A N 1
ATOM 1726 C CA . SER A 1 211 ? -23.897 -9.505 12.183 1.00 90.69 211 SER A CA 1
ATOM 1727 C C . SER A 1 211 ? -23.426 -10.430 13.305 1.00 90.69 211 SER A C 1
ATOM 1729 O O . SER A 1 211 ? -24.137 -10.579 14.295 1.00 90.69 211 SER A O 1
ATOM 1731 N N . TYR A 1 212 ? -22.238 -11.027 13.176 1.00 89.94 212 TYR A N 1
ATOM 1732 C CA . TYR A 1 212 ? -21.659 -11.917 14.190 1.00 89.94 212 TYR A CA 1
ATOM 1733 C C . TYR A 1 212 ? -20.673 -11.205 15.131 1.00 89.94 212 TYR A C 1
ATOM 1735 O O . TYR A 1 212 ? -20.075 -11.865 15.975 1.00 89.94 212 TYR A O 1
ATOM 1743 N N . LYS A 1 213 ? -20.506 -9.878 14.995 1.00 87.81 213 LYS A N 1
ATOM 1744 C CA . LYS A 1 213 ? -19.561 -9.045 15.766 1.00 87.81 213 LYS A CA 1
ATOM 1745 C C . LYS A 1 213 ? -18.136 -9.617 15.776 1.00 87.81 213 LYS A C 1
ATOM 1747 O O . LYS A 1 213 ? -17.485 -9.671 16.815 1.00 87.81 213 LYS A O 1
ATOM 1752 N N . ILE A 1 214 ? -17.677 -10.068 14.610 1.00 87.19 214 ILE A N 1
ATOM 1753 C CA . ILE A 1 214 ? -16.393 -10.758 14.467 1.00 87.19 214 ILE A CA 1
ATOM 1754 C C . ILE A 1 214 ? -15.258 -9.767 14.723 1.00 87.19 214 ILE A C 1
ATOM 1756 O O . ILE A 1 214 ? -15.144 -8.764 14.014 1.00 87.19 214 ILE A O 1
ATOM 1760 N N . ASP A 1 215 ? -14.396 -10.066 15.692 1.00 86.69 215 ASP A N 1
ATOM 1761 C CA . ASP A 1 215 ? -13.182 -9.292 15.921 1.00 86.69 215 ASP A CA 1
ATOM 1762 C C . ASP A 1 215 ? -12.026 -9.869 15.097 1.00 86.69 215 ASP A C 1
ATOM 1764 O O . ASP A 1 215 ? -11.571 -10.988 15.320 1.00 86.69 215 ASP A O 1
ATOM 1768 N N . LEU A 1 216 ? -11.568 -9.100 14.109 1.00 87.06 216 LEU A N 1
ATOM 1769 C CA . LEU A 1 216 ? -10.416 -9.437 13.269 1.00 87.06 216 LEU A CA 1
ATOM 1770 C C . LEU A 1 216 ? -9.209 -8.527 13.547 1.00 87.06 216 LEU A C 1
ATOM 1772 O O . LEU A 1 216 ? -8.257 -8.508 12.765 1.00 87.06 216 LEU A O 1
ATOM 1776 N N . ARG A 1 217 ? -9.247 -7.738 14.629 1.00 89.00 217 ARG A N 1
ATOM 1777 C CA . ARG A 1 217 ? -8.176 -6.801 14.972 1.00 89.00 217 ARG A CA 1
ATOM 1778 C C . ARG A 1 217 ? -6.948 -7.541 15.491 1.00 89.00 217 ARG A C 1
ATOM 1780 O O . ARG A 1 217 ? -7.029 -8.537 16.202 1.00 89.00 217 ARG A O 1
ATOM 1787 N N . MET A 1 218 ? -5.788 -7.015 15.126 1.00 92.19 218 MET A N 1
ATOM 1788 C CA . MET A 1 218 ? -4.473 -7.516 15.520 1.00 92.19 218 MET A CA 1
ATOM 1789 C C . MET A 1 218 ? -3.444 -6.395 15.424 1.00 92.19 218 MET A C 1
ATOM 1791 O O . MET A 1 218 ? -3.651 -5.441 14.671 1.00 92.19 218 MET A O 1
ATOM 1795 N N . SER A 1 219 ? -2.331 -6.520 16.145 1.00 93.56 219 SER A N 1
ATOM 1796 C CA . SER A 1 219 ? -1.260 -5.520 16.173 1.00 93.56 219 SER A CA 1
ATOM 1797 C C . SER A 1 219 ? -0.808 -5.093 14.771 1.00 93.56 219 SER A C 1
ATOM 1799 O O . SER A 1 219 ? -0.567 -5.946 13.909 1.00 93.56 219 SER A O 1
ATOM 1801 N N . ILE A 1 220 ? -0.683 -3.783 14.537 1.00 91.81 220 ILE A N 1
ATOM 1802 C CA . ILE A 1 220 ? -0.337 -3.212 13.225 1.00 91.81 220 ILE A CA 1
ATOM 1803 C C . ILE A 1 220 ? 1.026 -3.733 12.731 1.00 91.81 220 ILE A C 1
ATOM 1805 O O . ILE A 1 220 ? 1.183 -3.968 11.532 1.00 91.81 220 ILE A O 1
ATOM 1809 N N . SER A 1 221 ? 1.985 -4.029 13.616 1.00 92.94 221 SER A N 1
ATOM 1810 C CA . SER A 1 221 ? 3.252 -4.681 13.227 1.00 92.94 221 SER A CA 1
ATOM 1811 C C . SER A 1 221 ? 3.059 -6.030 12.521 1.00 92.94 221 SER A C 1
ATOM 1813 O O . SER A 1 221 ? 3.748 -6.322 11.541 1.00 92.94 221 SER A O 1
ATOM 1815 N N . LEU A 1 222 ? 2.088 -6.840 12.954 1.00 92.00 222 LEU A N 1
ATOM 1816 C CA . LEU A 1 222 ? 1.759 -8.125 12.335 1.00 92.00 222 LEU A CA 1
ATOM 1817 C C . LEU A 1 222 ? 0.988 -7.936 11.020 1.00 92.00 222 LEU A C 1
ATOM 1819 O O . LEU A 1 222 ? 1.182 -8.713 10.084 1.00 92.00 222 LEU A O 1
ATOM 1823 N N . VAL A 1 223 ? 0.164 -6.885 10.922 1.00 88.06 223 VAL A N 1
ATOM 1824 C CA . VAL A 1 223 ? -0.482 -6.475 9.661 1.00 88.06 223 VAL A CA 1
ATOM 1825 C C . VAL A 1 223 ? 0.574 -6.062 8.633 1.00 88.06 223 VAL A C 1
ATOM 1827 O O . VAL A 1 223 ? 0.526 -6.525 7.495 1.00 88.06 223 VAL A O 1
ATOM 1830 N N . ASN A 1 224 ? 1.581 -5.279 9.024 1.00 88.38 224 ASN A N 1
ATOM 1831 C CA . ASN A 1 224 ? 2.674 -4.881 8.134 1.00 88.38 224 ASN A CA 1
ATOM 1832 C C . ASN A 1 224 ? 3.519 -6.083 7.679 1.00 88.38 224 ASN A C 1
ATOM 1834 O O . ASN A 1 224 ? 3.746 -6.235 6.480 1.00 88.38 224 ASN A O 1
ATOM 1838 N N . GLN A 1 225 ? 3.865 -7.014 8.578 1.00 88.88 225 GLN A N 1
ATOM 1839 C CA . GLN A 1 225 ? 4.518 -8.276 8.189 1.00 88.88 225 GLN A CA 1
ATOM 1840 C C . GLN A 1 225 ? 3.678 -9.095 7.195 1.00 88.88 225 GLN A C 1
ATOM 1842 O O . GLN A 1 225 ? 4.219 -9.702 6.271 1.00 88.88 225 GLN A O 1
ATOM 1847 N N . ASN A 1 226 ? 2.351 -9.126 7.359 1.00 88.25 226 ASN A N 1
ATOM 1848 C CA . ASN A 1 226 ? 1.457 -9.768 6.396 1.00 88.25 226 ASN A CA 1
ATOM 1849 C C . ASN A 1 226 ? 1.485 -9.056 5.034 1.00 88.25 226 ASN A C 1
ATOM 1851 O O . ASN A 1 226 ? 1.539 -9.725 4.004 1.00 88.25 226 ASN A O 1
ATOM 1855 N N . MET A 1 227 ? 1.487 -7.721 5.014 1.00 83.75 227 MET A N 1
ATOM 1856 C CA . MET A 1 227 ? 1.551 -6.922 3.784 1.00 83.75 227 MET A CA 1
ATOM 1857 C C . MET A 1 227 ? 2.864 -7.129 3.018 1.00 83.75 227 MET A C 1
ATOM 1859 O O . MET A 1 227 ? 2.832 -7.236 1.792 1.00 83.75 227 MET A O 1
ATOM 1863 N N . GLU A 1 228 ? 3.991 -7.257 3.724 1.00 84.19 228 GLU A N 1
ATOM 1864 C CA . GLU A 1 228 ? 5.297 -7.611 3.152 1.00 84.19 228 GLU A CA 1
ATOM 1865 C C . GLU A 1 228 ? 5.291 -9.030 2.563 1.00 84.19 228 GLU A C 1
ATOM 1867 O O . GLU A 1 228 ? 5.634 -9.221 1.394 1.00 84.19 228 GLU A O 1
ATOM 1872 N N . ARG A 1 229 ? 4.827 -10.029 3.332 1.00 84.38 229 ARG A N 1
ATOM 1873 C CA . ARG A 1 229 ? 4.714 -11.427 2.867 1.00 84.38 229 ARG A CA 1
ATOM 1874 C C . ARG A 1 229 ? 3.805 -11.564 1.647 1.00 84.38 229 ARG A C 1
ATOM 1876 O O . ARG A 1 229 ? 4.111 -12.355 0.754 1.00 84.38 229 ARG A O 1
ATOM 1883 N N . ALA A 1 230 ? 2.723 -10.781 1.584 1.00 80.44 230 ALA A N 1
ATOM 1884 C CA . ALA A 1 230 ? 1.761 -10.783 0.481 1.00 80.44 230 ALA A CA 1
ATOM 1885 C C . ALA A 1 230 ? 2.398 -10.519 -0.894 1.00 80.44 230 ALA A C 1
ATOM 1887 O O . ALA A 1 230 ? 1.854 -10.976 -1.896 1.00 80.44 230 ALA A O 1
ATOM 1888 N N . GLN A 1 231 ? 3.535 -9.813 -0.949 1.00 76.94 231 GLN A N 1
ATOM 1889 C CA . GLN A 1 231 ? 4.194 -9.430 -2.204 1.00 76.94 231 GLN A CA 1
ATOM 1890 C C . GLN A 1 231 ? 5.023 -10.550 -2.837 1.00 76.94 231 GLN A C 1
ATOM 1892 O O . GLN A 1 231 ? 5.261 -10.529 -4.044 1.00 76.94 231 GLN A O 1
ATOM 1897 N N . ILE A 1 232 ? 5.499 -11.501 -2.029 1.00 78.06 232 ILE A N 1
ATOM 1898 C CA . ILE A 1 232 ? 6.391 -12.570 -2.486 1.00 78.06 232 ILE A CA 1
ATOM 1899 C C . ILE A 1 232 ? 5.627 -13.487 -3.455 1.00 78.06 232 ILE A C 1
ATOM 1901 O O . ILE A 1 232 ? 4.459 -13.817 -3.228 1.00 78.06 232 ILE A O 1
ATOM 1905 N N . ARG A 1 233 ? 6.286 -13.895 -4.547 1.00 80.62 233 ARG A N 1
ATOM 1906 C CA . ARG A 1 233 ? 5.706 -14.802 -5.546 1.00 80.62 233 ARG A CA 1
ATOM 1907 C C . ARG A 1 233 ? 5.239 -16.117 -4.917 1.00 80.62 233 ARG A C 1
ATOM 1909 O O . ARG A 1 233 ? 5.897 -16.647 -4.025 1.00 80.62 233 ARG A O 1
ATOM 1916 N N . SER A 1 234 ? 4.117 -16.655 -5.395 1.00 76.94 234 SER A N 1
ATOM 1917 C CA . SER A 1 234 ? 3.525 -17.922 -4.923 1.00 76.94 234 SER A CA 1
ATOM 1918 C C . SER A 1 234 ? 3.143 -17.959 -3.431 1.00 76.94 234 SER A C 1
ATOM 1920 O O . SER A 1 234 ? 2.819 -19.028 -2.905 1.00 76.94 234 SER A O 1
ATOM 1922 N N . THR A 1 235 ? 3.100 -16.813 -2.741 1.00 71.69 235 THR A N 1
ATOM 1923 C CA . THR A 1 235 ? 2.790 -16.726 -1.301 1.00 71.69 235 THR A CA 1
ATOM 1924 C C . THR A 1 235 ? 1.474 -17.405 -0.912 1.0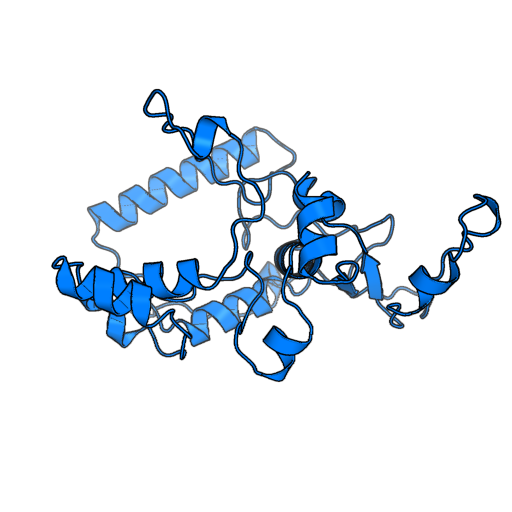0 71.69 235 THR A C 1
ATOM 1926 O O . THR A 1 235 ? 1.414 -18.010 0.154 1.00 71.69 235 THR A O 1
ATOM 1929 N N . ILE A 1 236 ? 0.448 -17.394 -1.774 1.00 73.38 236 ILE A N 1
ATOM 1930 C CA . ILE A 1 236 ? -0.844 -18.071 -1.524 1.00 73.38 236 ILE A CA 1
ATOM 1931 C C . ILE A 1 236 ? -0.666 -19.582 -1.268 1.00 73.38 236 ILE A C 1
ATOM 1933 O O . ILE A 1 236 ? -1.429 -20.171 -0.508 1.00 73.38 236 ILE A O 1
ATOM 1937 N N . GLN A 1 237 ? 0.341 -20.212 -1.881 1.00 76.19 237 GLN A N 1
ATOM 1938 C CA . GLN A 1 237 ? 0.585 -21.657 -1.794 1.00 76.19 237 GLN A CA 1
ATOM 1939 C C . GLN A 1 237 ? 1.645 -22.041 -0.749 1.00 76.19 237 GLN A C 1
ATOM 1941 O O . GLN A 1 237 ? 1.675 -23.189 -0.313 1.00 76.19 237 GLN A O 1
ATOM 1946 N N . GLN A 1 238 ? 2.543 -21.118 -0.386 1.00 78.88 238 GLN A N 1
ATOM 1947 C CA . GLN A 1 238 ? 3.783 -21.436 0.341 1.00 78.88 238 GLN A CA 1
ATOM 1948 C C . GLN A 1 238 ? 3.952 -20.684 1.670 1.00 78.88 238 GLN A C 1
ATOM 1950 O O . GLN A 1 238 ? 4.640 -21.172 2.569 1.00 78.88 238 GLN A O 1
ATOM 1955 N N . SER A 1 239 ? 3.338 -19.509 1.820 1.00 79.81 239 SER A N 1
ATOM 1956 C CA . SER A 1 239 ? 3.561 -18.620 2.965 1.00 79.81 239 SER A CA 1
ATOM 1957 C C . SER A 1 239 ? 2.485 -18.769 4.037 1.00 79.81 239 SER A C 1
ATOM 1959 O O . SER A 1 239 ? 1.332 -19.093 3.764 1.00 79.81 239 SER A O 1
ATOM 1961 N N . LYS A 1 240 ? 2.851 -18.453 5.285 1.00 86.31 240 LYS A N 1
ATOM 1962 C CA . LYS A 1 240 ? 1.905 -18.339 6.403 1.00 86.31 240 LYS A CA 1
ATOM 1963 C C . LYS A 1 240 ? 1.680 -16.874 6.767 1.00 86.31 240 LYS A C 1
ATOM 1965 O O . LYS A 1 240 ? 2.636 -16.122 6.977 1.00 86.31 240 LYS A O 1
ATOM 1970 N N . PHE A 1 241 ? 0.414 -16.500 6.891 1.00 87.38 241 PHE A N 1
ATOM 1971 C CA . PHE A 1 241 ? -0.011 -15.198 7.392 1.00 87.38 241 PHE A CA 1
ATOM 1972 C C . PHE A 1 241 ? -0.368 -15.289 8.872 1.00 87.38 241 PHE A C 1
ATOM 1974 O O . PHE A 1 241 ? -0.844 -16.320 9.347 1.00 87.38 241 PHE A O 1
ATOM 1981 N N . HIS A 1 242 ? -0.141 -14.199 9.593 1.00 89.06 242 HIS A N 1
ATOM 1982 C CA . HIS A 1 242 ? -0.664 -14.018 10.940 1.00 89.06 242 HIS A CA 1
ATOM 1983 C C . HIS A 1 242 ? -2.171 -13.754 10.853 1.00 89.06 242 HIS A C 1
ATOM 1985 O O . HIS A 1 242 ? -2.600 -12.950 10.026 1.00 89.06 242 HIS A O 1
ATOM 1991 N N . PHE A 1 243 ? -2.972 -14.399 11.695 1.00 88.94 243 PHE A N 1
ATOM 1992 C CA . PHE A 1 243 ? -4.421 -14.198 11.764 1.00 88.94 243 PHE A CA 1
ATOM 1993 C C . PHE A 1 243 ? -4.879 -14.364 13.223 1.00 88.94 243 PHE A C 1
ATOM 1995 O O . PHE A 1 243 ? -4.272 -15.178 13.929 1.00 88.94 243 PHE A O 1
ATOM 2002 N N . PRO A 1 244 ? -5.898 -13.630 13.706 1.00 86.75 244 PRO A N 1
ATOM 2003 C CA . PRO A 1 244 ? -6.395 -13.796 15.071 1.00 86.75 244 PRO A CA 1
ATOM 2004 C C . PRO A 1 244 ? -6.880 -15.228 15.333 1.00 86.75 244 PRO A C 1
ATOM 2006 O O . PRO A 1 244 ? -7.632 -15.799 14.545 1.00 86.75 244 PRO A O 1
ATOM 2009 N N . THR A 1 245 ? -6.457 -15.818 16.453 1.00 84.69 245 THR A N 1
ATOM 2010 C CA . THR A 1 245 ? -6.871 -17.177 16.857 1.00 84.69 245 THR A CA 1
ATOM 2011 C C . THR A 1 245 ? -8.263 -17.213 17.481 1.00 84.69 245 THR A C 1
ATOM 2013 O O . THR A 1 245 ? -8.920 -18.250 17.467 1.00 84.69 245 THR A O 1
ATOM 2016 N N . THR A 1 246 ? -8.705 -16.081 18.028 1.00 83.69 246 THR A N 1
ATOM 2017 C CA . THR A 1 246 ? -10.014 -15.885 18.649 1.00 83.69 246 THR A CA 1
ATOM 2018 C C . THR A 1 246 ? -10.676 -14.719 17.934 1.00 83.69 246 THR A C 1
ATOM 2020 O O . THR A 1 246 ? -10.094 -13.642 17.885 1.00 83.69 246 THR A O 1
ATOM 2023 N N . ILE A 1 247 ? -11.858 -14.953 17.360 1.00 84.94 247 ILE A N 1
ATOM 2024 C CA . ILE A 1 247 ? -12.573 -13.972 16.522 1.00 84.94 247 ILE A CA 1
ATOM 2025 C C . ILE A 1 247 ? -13.990 -13.653 17.024 1.00 84.94 247 ILE A C 1
ATOM 2027 O O . ILE A 1 247 ? -14.713 -12.888 16.394 1.00 84.94 247 ILE A O 1
ATOM 2031 N N . PHE A 1 248 ? -14.398 -14.255 18.143 1.00 78.38 248 PHE A N 1
ATOM 2032 C CA . PHE A 1 248 ? -15.697 -14.049 18.783 1.00 78.38 248 PHE A CA 1
ATOM 2033 C C . PHE A 1 248 ? -15.481 -13.615 20.235 1.00 78.38 248 PHE A C 1
ATOM 2035 O O . PHE A 1 248 ? -14.685 -14.234 20.950 1.00 78.38 248 PHE A O 1
ATOM 2042 N N . HIS A 1 249 ? -16.201 -12.572 20.649 1.00 64.56 249 HIS A N 1
ATOM 2043 C CA . HIS A 1 249 ? -16.175 -11.962 21.979 1.00 64.56 249 HIS A CA 1
ATOM 2044 C C . HIS A 1 249 ? -17.604 -11.633 22.431 1.00 64.56 249 HIS A C 1
ATOM 2046 O O . HIS A 1 249 ? -18.397 -11.180 21.573 1.00 64.56 249 HIS A O 1
#

Secondary structure (DSSP, 8-state):
-HHHHHHHHHTS---EEEEBPP-TT--S-----GGGGT-TTGGGGGGG--TTEEEE--THHHHTS--S-SSS-----EETTEEBSB--SHHHHHHHT----HHHHHTTS-SS-SS-S-----SGGGGGG--S-----HHHHHHHHTTTPPTTHHHHHHHHTTS--S---HHHHS--S------------SSHHHHHHHHHHHHHHHHHHHHTT------HHHHHHHHHHTTBTTHHHH------S----

Organism: NCBI:txid392030